Protein AF-A0A5C3P1N5-F1 (afdb_monomer)

Secondary structure (DSSP, 8-state):
-----PPP--------------------PPPPPPP-----------------------------TTHHHHHTTS-----S-------------------------------TT---PPPPPPPS---GGGEE-EEETTEEEEEE-SSTT--TTTSTTT-EEEE-TT-S-TT---BPPTTSEEEEEEEE-TTSSEEEEEEEE-GGGSSS-TT---EEEESSSSTT-EETTT-TT--EEEEEEGGGTEEEEEEESSTT-TTTS-GGGTTT-HHHHS----EETTTTEETT-

Sequence (289 aa):
MTITTTTSLAAFCVLLFSLAGLGEARRVGCNSYADSGSSLSIADAFTGSAVSGNDAPLSVDYADSRWLQQDALQWPSRISARLSADNVHAQLGTTTRGRNSLGKRASKTVPRDLDMRPTPEPTGASSTSTTVHITDEHDFALLLPNRAGELVSDAESDGAAFCTPGSSDSSCTQPFQDGFVRAARVTKADDGAWIQVTGCLDTSKSFLDPSDTGGQFDVRFPNGAQCTFGGYGASFIELVEPAANRFCMRCCSSADDQENCNSHQDRAGCQTAIPGTYSFPELGVSCED

Organism: NCBI:txid1314778

Mean predicted aligned error: 17.69 Å

Radius of gyration: 30.15 Å; Cα contacts (8 Å, |Δi|>4): 474; chains: 1; bounding box: 63×113×63 Å

Nearest PDB structures (foldseek):
  4gdn-assembly3_C  TM=5.169E-01  e=9.916E-01  Staphylococcus aureus subsp. aureus N315
  7uda-assembly1_A  TM=5.214E-01  e=1.512E+00  Caulobacter vibrioides
  1ei5-assembly1_A  TM=3.789E-01  e=3.308E+00  Brucella anthropi
  3s4x-assembly1_A  TM=4.992E-01  e=5.357E+00  Enterobacter cloacae
  1q2q-assembly1_A  TM=3.420E-01  e=4.471E+00  Enterobacter cloacae

pLDDT: mean 71.96, std 29.16, range [28.03, 98.81]

Foldseek 3Di:
DDDDDDDDDDDDDDDDDDDDDDDDDDDDDDDDDDDDDDDDDDDDDDDDDDDDDDDDDDDPDDDPPVVVPPVVPVDDDDDDDDPDDDDDDDDDDDDDDDDDDDDDDPPVPDPPPADLDFDDFFAAAADLFQEWECDFWQAIKDWAAPDQADAQANCQQPTTIEIHVPHPPPSHPHHQQPQQFVTKGWDADPVRFKIKIKGFGDCVSDSYDLCHQWWKHWNHPHHNHDYPQLDHQFIKIKIDGSVLRIIMIMTGNHGSPCVLRNPRCGPVDCCPRPPDDQDDVVSPDHSND

Solvent-accessible surface area (backbone atoms only — not comparable to full-atom values): 18294 Å² total; per-residue (Å²): 140,83,87,84,81,86,86,85,84,83,82,87,79,85,85,84,81,88,83,91,78,91,78,86,89,78,91,80,87,86,82,84,87,82,89,79,91,83,86,90,87,89,80,88,84,92,85,82,85,86,89,82,92,85,85,86,82,88,74,88,80,73,82,72,75,66,62,70,62,60,64,68,70,76,69,76,90,88,83,89,88,86,89,74,88,84,82,84,84,90,76,91,78,92,81,84,92,82,92,78,93,72,91,68,79,82,68,79,73,70,64,97,79,68,74,63,72,70,66,65,71,42,37,72,73,69,43,62,52,29,39,29,42,79,80,48,63,66,26,36,36,44,76,38,47,78,49,78,64,42,44,42,57,75,20,27,68,65,32,29,30,31,25,32,69,85,39,83,56,86,67,65,83,36,59,48,47,88,63,19,67,69,45,56,45,60,52,66,45,95,86,59,55,33,42,33,40,20,23,22,43,33,45,90,42,55,55,53,42,57,79,34,80,38,21,48,38,32,26,47,29,19,61,7,16,25,28,64,52,52,24,83,50,10,19,24,30,32,33,44,21,42,51,51,18,28,39,26,37,33,29,19,50,40,55,60,35,39,88,79,25,43,67,82,36,58,85,62,40,44,75,64,59,50,70,75,54,56,66,37,75,94,78,74,44,50,21,90,110

Structure (mmCIF, N/CA/C/O backbone):
data_AF-A0A5C3P1N5-F1
#
_entry.id   AF-A0A5C3P1N5-F1
#
loop_
_atom_site.group_PDB
_atom_site.id
_atom_site.type_symbol
_atom_site.label_atom_id
_atom_site.label_alt_id
_atom_site.label_comp_id
_atom_site.label_asym_id
_atom_site.label_entity_id
_atom_site.label_seq_id
_atom_site.pdbx_PDB_ins_code
_atom_site.Cartn_x
_atom_site.Cartn_y
_atom_site.Cartn_z
_atom_site.occupancy
_atom_site.B_iso_or_equiv
_atom_site.auth_seq_id
_atom_site.auth_comp_id
_atom_site.auth_asym_id
_atom_site.auth_atom_id
_atom_site.pdbx_PDB_model_num
ATOM 1 N N . MET A 1 1 ? -5.950 68.704 13.659 1.00 41.84 1 MET A N 1
ATOM 2 C CA . MET A 1 1 ? -4.479 68.580 13.702 1.00 41.84 1 MET A CA 1
ATOM 3 C C . MET A 1 1 ? -4.204 67.092 13.772 1.00 41.84 1 MET A C 1
ATOM 5 O O . MET A 1 1 ? -4.377 66.493 14.822 1.00 41.84 1 MET A O 1
ATOM 9 N N . THR A 1 2 ? -3.992 66.479 12.615 1.00 34.03 2 THR A N 1
ATOM 10 C CA . THR A 1 2 ? -4.052 65.025 12.435 1.00 34.03 2 THR A CA 1
ATOM 11 C C . THR A 1 2 ? -2.659 64.588 12.018 1.00 34.03 2 THR A C 1
ATOM 13 O O . THR A 1 2 ? -2.166 65.018 10.979 1.00 34.03 2 THR A O 1
ATOM 16 N N . ILE A 1 3 ? -1.994 63.835 12.890 1.00 36.66 3 ILE A N 1
ATOM 17 C CA . ILE A 1 3 ? -0.618 63.374 12.712 1.00 36.66 3 ILE A CA 1
ATOM 18 C C . ILE A 1 3 ? -0.678 62.026 11.993 1.00 36.66 3 ILE A C 1
ATOM 20 O O . ILE A 1 3 ? -1.145 61.038 12.553 1.00 36.66 3 ILE A O 1
ATOM 24 N N . THR A 1 4 ? -0.223 61.999 10.745 1.00 34.28 4 THR A N 1
ATOM 25 C CA . THR A 1 4 ? 0.091 60.785 9.986 1.00 34.28 4 THR A CA 1
ATOM 26 C C . THR A 1 4 ? 1.512 60.342 10.314 1.00 34.28 4 THR A C 1
ATOM 28 O O . THR A 1 4 ? 2.469 61.040 9.983 1.00 34.28 4 THR A O 1
ATOM 31 N N . THR A 1 5 ? 1.658 59.175 10.936 1.00 48.12 5 THR A N 1
ATOM 32 C CA . THR A 1 5 ? 2.936 58.466 11.079 1.00 48.12 5 THR A CA 1
ATOM 33 C C . THR A 1 5 ? 2.984 57.300 10.099 1.00 48.12 5 THR A C 1
ATOM 35 O O . THR A 1 5 ? 2.265 56.317 10.253 1.00 48.12 5 THR A O 1
ATOM 38 N N . THR A 1 6 ? 3.841 57.424 9.091 1.00 38.66 6 THR A N 1
ATOM 39 C CA . THR A 1 6 ? 4.294 56.353 8.198 1.00 38.66 6 THR A CA 1
ATOM 40 C C . THR A 1 6 ? 5.322 55.482 8.918 1.00 38.66 6 THR A C 1
ATOM 42 O O . THR A 1 6 ? 6.361 55.988 9.343 1.00 38.66 6 THR A O 1
ATOM 45 N N . THR A 1 7 ? 5.064 54.181 9.039 1.00 47.41 7 THR A N 1
ATOM 46 C CA . THR A 1 7 ? 6.045 53.188 9.490 1.00 47.41 7 THR A CA 1
ATOM 47 C C . THR A 1 7 ? 6.721 52.533 8.287 1.00 47.41 7 THR A C 1
ATOM 49 O O . THR A 1 7 ? 6.073 52.021 7.380 1.00 47.41 7 THR A O 1
ATOM 52 N N . SER A 1 8 ? 8.051 52.594 8.290 1.00 37.62 8 SER A N 1
ATOM 53 C CA . SER A 1 8 ? 8.958 51.972 7.329 1.00 37.62 8 SER A CA 1
ATOM 54 C C . SER A 1 8 ? 9.389 50.609 7.877 1.00 37.62 8 SER A C 1
ATOM 56 O O . SER A 1 8 ? 9.757 50.526 9.050 1.00 37.62 8 SER A O 1
ATOM 58 N N . LEU A 1 9 ? 9.356 49.552 7.064 1.00 41.59 9 LEU A N 1
ATOM 59 C CA . LEU A 1 9 ? 9.945 48.253 7.397 1.00 41.59 9 LEU A CA 1
ATOM 60 C C . LEU A 1 9 ? 10.992 47.903 6.340 1.00 41.59 9 LEU A C 1
ATOM 62 O O . LEU A 1 9 ? 10.702 47.773 5.153 1.00 41.59 9 LEU A O 1
ATOM 66 N N . ALA A 1 10 ? 12.231 47.842 6.820 1.00 40.19 10 ALA A N 1
ATOM 67 C CA . ALA A 1 10 ? 13.448 47.637 6.063 1.00 40.19 10 ALA A CA 1
ATOM 68 C C . ALA A 1 10 ? 13.599 46.175 5.617 1.00 40.19 10 ALA A C 1
ATOM 70 O O . ALA A 1 10 ? 13.390 45.248 6.398 1.00 40.19 10 ALA A O 1
ATOM 71 N N . ALA A 1 11 ? 14.024 45.990 4.368 1.00 38.62 11 ALA A N 1
ATOM 72 C CA . ALA A 1 11 ? 14.470 44.711 3.836 1.00 38.62 11 ALA A CA 1
ATOM 73 C C . ALA A 1 11 ? 15.861 44.362 4.397 1.00 38.62 11 ALA A C 1
ATOM 75 O O . ALA A 1 11 ? 16.805 45.146 4.288 1.00 38.62 11 ALA A O 1
ATOM 76 N N . PHE A 1 12 ? 15.986 43.175 4.990 1.00 36.78 12 PHE A N 1
ATOM 77 C CA . PHE A 1 12 ? 17.259 42.592 5.406 1.00 36.78 12 PHE A CA 1
ATOM 78 C C . PHE A 1 12 ? 18.016 42.076 4.170 1.00 36.78 12 PHE A C 1
ATOM 80 O O . PHE A 1 12 ? 17.680 41.030 3.622 1.00 36.78 12 PHE A O 1
ATOM 87 N N . CYS A 1 13 ? 19.055 42.796 3.742 1.00 33.22 13 CYS A N 1
ATOM 88 C CA . CYS A 1 13 ? 20.076 42.269 2.836 1.00 33.22 13 CYS A CA 1
ATOM 89 C C . CYS A 1 13 ? 21.203 41.646 3.667 1.00 33.22 13 CYS A C 1
ATOM 91 O O . CYS A 1 13 ? 21.949 42.357 4.340 1.00 33.22 13 CYS A O 1
ATOM 93 N N . VAL A 1 14 ? 21.347 40.323 3.601 1.00 42.25 14 VAL A N 1
ATOM 94 C CA . VAL A 1 14 ? 22.538 39.624 4.095 1.00 42.25 14 VAL A CA 1
ATOM 95 C C . VAL A 1 14 ? 23.637 39.754 3.039 1.00 42.25 14 VAL A C 1
ATOM 97 O O . VAL A 1 14 ? 23.502 39.265 1.921 1.00 42.25 14 VAL A O 1
ATOM 100 N N . LEU A 1 15 ? 24.723 40.436 3.402 1.00 34.25 15 LEU A N 1
ATOM 101 C CA . LEU A 1 15 ? 25.972 40.493 2.644 1.00 34.25 15 LEU A CA 1
ATOM 102 C C . LEU A 1 15 ? 26.853 39.302 3.036 1.00 34.25 15 LEU A C 1
ATOM 104 O O . LEU A 1 15 ? 27.290 39.211 4.182 1.00 34.25 15 LEU A O 1
ATOM 108 N N . LEU A 1 16 ? 27.173 38.438 2.074 1.00 38.12 16 LEU A N 1
ATOM 109 C CA . LEU A 1 16 ? 28.311 37.520 2.148 1.00 38.12 16 LEU A CA 1
ATOM 110 C C . LEU A 1 16 ? 29.286 37.876 1.024 1.00 38.12 16 LEU A C 1
ATOM 112 O O . LEU A 1 16 ? 28.918 37.883 -0.149 1.00 38.12 16 LEU A O 1
ATOM 116 N N . PHE A 1 17 ? 30.523 38.200 1.402 1.00 33.84 17 PHE A N 1
ATOM 117 C CA . PHE A 1 17 ? 31.623 38.519 0.495 1.00 33.84 17 PHE A CA 1
ATOM 118 C C . PHE A 1 17 ? 32.757 37.496 0.624 1.00 33.84 17 PHE A C 1
ATOM 120 O O . PHE A 1 17 ? 33.174 37.173 1.735 1.00 33.84 17 PHE A O 1
ATOM 127 N N . SER A 1 18 ? 33.315 37.159 -0.547 1.00 33.94 18 SER A N 1
ATOM 128 C CA . SER A 1 18 ? 34.631 36.547 -0.829 1.00 33.94 18 SER A CA 1
ATOM 129 C C . SER A 1 18 ? 34.723 35.022 -0.629 1.00 33.94 18 SER A C 1
ATOM 131 O O . SER A 1 18 ? 34.266 34.493 0.369 1.00 33.94 18 SER A O 1
ATOM 133 N N . LEU A 1 19 ? 35.291 34.226 -1.543 1.00 36.44 19 LEU A N 1
ATOM 134 C CA . LEU A 1 19 ? 36.484 34.439 -2.372 1.00 36.44 19 LEU A CA 1
ATOM 135 C C . LEU A 1 19 ? 36.334 33.873 -3.797 1.00 36.44 19 LEU A C 1
ATOM 137 O O . LEU A 1 19 ? 35.634 32.896 -4.040 1.00 36.44 19 LEU A O 1
ATOM 141 N N . ALA A 1 20 ? 37.045 34.516 -4.720 1.00 35.19 20 ALA A N 1
ATOM 142 C CA . ALA A 1 20 ? 37.075 34.259 -6.151 1.00 35.19 20 ALA A CA 1
ATOM 143 C C . ALA A 1 20 ? 37.681 32.896 -6.541 1.00 35.19 20 ALA A C 1
ATOM 145 O O . ALA A 1 20 ? 38.737 32.505 -6.050 1.00 35.19 20 ALA A O 1
ATOM 146 N N . GLY A 1 21 ? 37.052 32.252 -7.526 1.00 32.28 21 GLY A N 1
ATOM 147 C CA . GLY A 1 21 ? 37.591 31.170 -8.346 1.00 32.28 21 GLY A CA 1
ATOM 148 C C . GLY A 1 21 ? 36.892 31.211 -9.708 1.00 32.28 21 GLY A C 1
ATOM 149 O O . GLY A 1 21 ? 35.678 31.087 -9.776 1.00 32.28 21 GLY A O 1
ATOM 150 N N . LEU A 1 22 ? 37.663 31.507 -10.752 1.00 43.97 22 LEU A N 1
ATOM 151 C CA . LEU A 1 22 ? 37.273 31.824 -12.134 1.00 43.97 22 LEU A CA 1
ATOM 152 C C . LEU A 1 22 ? 36.251 30.871 -12.797 1.00 43.97 22 LEU A C 1
ATOM 154 O O . LEU A 1 22 ? 36.430 29.658 -12.750 1.00 43.97 22 LEU A O 1
ATOM 158 N N . GLY A 1 23 ? 35.290 31.437 -13.544 1.00 36.28 23 GLY A N 1
ATOM 159 C CA . GLY A 1 23 ? 34.562 30.735 -14.615 1.00 36.28 23 GLY A CA 1
ATOM 160 C C . GLY A 1 23 ? 33.196 31.342 -14.968 1.00 36.28 23 GLY A C 1
ATOM 161 O O . GLY A 1 23 ? 32.298 31.332 -14.140 1.00 36.28 23 GLY A O 1
ATOM 162 N N . GLU A 1 24 ? 33.073 31.881 -16.186 1.00 41.03 24 GLU A N 1
ATOM 163 C CA . GLU A 1 24 ? 31.884 32.351 -16.927 1.00 41.03 24 GLU A CA 1
ATOM 164 C C . GLU A 1 24 ? 30.563 32.705 -16.193 1.00 41.03 24 GLU A C 1
ATOM 166 O O . GLU A 1 24 ? 29.773 31.848 -15.804 1.00 41.03 24 GLU A O 1
ATOM 171 N N . ALA A 1 25 ? 30.207 33.996 -16.209 1.00 34.56 25 ALA A N 1
ATOM 172 C CA . ALA A 1 25 ? 28.838 34.468 -15.996 1.00 34.56 25 ALA A CA 1
ATOM 173 C C . ALA A 1 25 ? 28.113 34.664 -17.344 1.00 34.56 25 ALA A C 1
ATOM 175 O O . ALA A 1 25 ? 28.519 35.496 -18.160 1.00 34.56 25 ALA A O 1
ATOM 176 N N . ARG A 1 26 ? 26.987 33.967 -17.556 1.00 38.41 26 ARG A N 1
ATOM 177 C CA . ARG A 1 26 ? 25.959 34.343 -18.545 1.00 38.41 26 ARG A CA 1
ATOM 178 C C . ARG A 1 26 ? 24.667 34.738 -17.827 1.00 38.41 26 ARG A C 1
ATOM 180 O O . ARG A 1 26 ? 24.229 34.083 -16.891 1.00 38.41 26 ARG A O 1
ATOM 187 N N . ARG A 1 27 ? 24.113 35.865 -18.279 1.00 38.81 27 ARG A N 1
ATOM 188 C CA . ARG A 1 27 ? 22.962 36.597 -17.733 1.00 38.81 27 ARG A CA 1
ATOM 189 C C . ARG A 1 27 ? 21.667 35.780 -17.762 1.00 38.81 27 ARG A C 1
ATOM 191 O O . ARG A 1 27 ? 21.329 35.232 -18.806 1.00 38.81 27 ARG A O 1
ATOM 198 N N . VAL A 1 28 ? 20.878 35.881 -16.694 1.00 41.09 28 VAL A N 1
ATOM 199 C CA . VAL A 1 28 ? 19.415 35.744 -16.740 1.00 41.09 28 VAL A CA 1
ATOM 200 C C . VAL A 1 28 ? 18.832 37.018 -16.131 1.00 41.09 28 VAL A C 1
ATOM 202 O O . VAL A 1 28 ? 19.174 37.387 -15.010 1.00 41.09 28 VAL A O 1
ATOM 205 N N . GLY A 1 29 ? 18.045 37.749 -16.922 1.00 34.53 29 GLY A N 1
ATOM 206 C CA . GLY A 1 29 ? 17.352 38.959 -16.491 1.00 34.53 29 GLY A CA 1
ATOM 207 C C . GLY A 1 29 ? 16.028 38.614 -15.815 1.00 34.53 29 GLY A C 1
ATOM 208 O O . GLY A 1 29 ? 15.257 37.820 -16.348 1.00 34.53 29 GLY A O 1
ATOM 209 N N . CYS A 1 30 ? 15.763 39.234 -14.667 1.00 31.11 30 CYS A N 1
ATOM 210 C CA . CYS A 1 30 ? 14.441 39.267 -14.051 1.00 31.11 30 CYS A CA 1
ATOM 211 C C . CYS A 1 30 ? 13.644 40.426 -14.659 1.00 31.11 30 CYS A C 1
ATOM 213 O O . CYS A 1 30 ? 14.115 41.564 -14.655 1.00 31.11 30 CYS A O 1
ATOM 215 N N . ASN A 1 31 ? 12.454 40.131 -15.184 1.00 36.03 31 ASN A N 1
ATOM 216 C CA . ASN A 1 31 ? 11.525 41.128 -15.703 1.00 36.03 31 ASN A CA 1
ATOM 217 C C . ASN A 1 31 ? 10.572 41.567 -14.581 1.00 36.03 31 ASN A C 1
ATOM 219 O O . ASN A 1 31 ? 9.993 40.732 -13.885 1.00 36.03 31 ASN A O 1
ATOM 223 N N . SER A 1 32 ? 10.442 42.876 -14.399 1.00 32.69 32 SER A N 1
ATOM 224 C CA . SER A 1 32 ? 9.619 43.529 -13.382 1.00 32.69 32 SER A CA 1
ATOM 225 C C . SER A 1 32 ? 8.151 43.572 -13.815 1.00 32.69 32 SER A C 1
ATOM 227 O O . SER A 1 32 ? 7.850 44.029 -14.915 1.00 32.69 32 SER A O 1
ATOM 229 N N . TYR A 1 33 ? 7.234 43.170 -12.931 1.00 30.27 33 TYR A N 1
ATOM 230 C CA . TYR A 1 33 ? 5.813 43.510 -13.034 1.00 30.27 33 TYR A CA 1
ATOM 231 C C . TYR A 1 33 ? 5.584 44.873 -12.371 1.00 30.27 33 TYR A C 1
ATOM 233 O O . TYR A 1 33 ? 5.861 45.044 -11.184 1.00 30.27 33 TYR A O 1
ATOM 241 N N . ALA A 1 34 ? 5.108 45.842 -13.151 1.00 33.69 34 ALA A N 1
ATOM 242 C CA . ALA A 1 34 ? 4.581 47.109 -12.664 1.00 33.69 34 ALA A CA 1
ATOM 243 C C . ALA A 1 34 ? 3.051 47.019 -12.682 1.00 33.69 34 ALA A C 1
ATOM 245 O O . ALA A 1 34 ? 2.464 46.757 -13.730 1.00 33.69 34 ALA A O 1
ATOM 246 N N . ASP A 1 35 ? 2.435 47.221 -11.522 1.00 29.08 35 ASP A N 1
ATOM 247 C CA . ASP A 1 35 ? 0.994 47.379 -11.368 1.00 29.08 35 ASP A CA 1
ATOM 248 C C . ASP A 1 35 ? 0.684 48.881 -11.271 1.00 29.08 35 ASP A C 1
ATOM 250 O O . ASP A 1 35 ? 1.289 49.608 -10.477 1.00 29.08 35 ASP A O 1
ATOM 254 N N . SER A 1 36 ? -0.220 49.364 -12.117 1.00 35.28 36 SER A N 1
ATOM 255 C CA . SER A 1 36 ? -0.733 50.731 -12.077 1.00 35.28 36 SER A CA 1
ATOM 256 C C . SER A 1 36 ? -2.217 50.694 -12.410 1.00 35.28 36 SER A C 1
ATOM 258 O O . SER A 1 36 ? -2.606 50.584 -13.573 1.00 35.28 36 SER A O 1
ATOM 260 N N . GLY A 1 37 ? -3.041 50.779 -11.367 1.00 30.16 37 GLY A N 1
ATOM 261 C CA . GLY A 1 37 ? -4.478 50.991 -11.475 1.00 30.16 37 GLY A CA 1
ATOM 262 C C . GLY A 1 37 ? -4.835 52.452 -11.759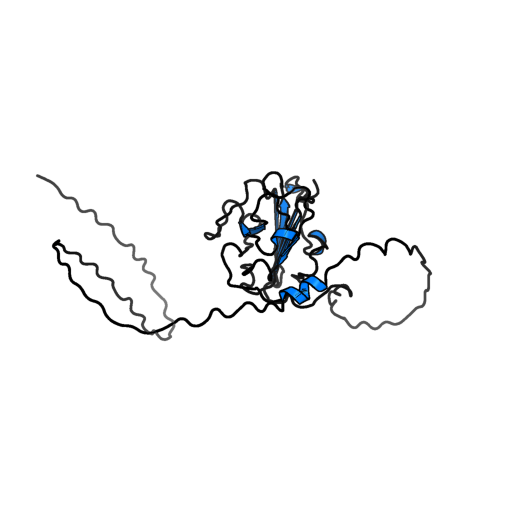 1.00 30.16 37 GLY A C 1
ATOM 263 O O . GLY A 1 37 ? -4.112 53.354 -11.342 1.00 30.16 37 GLY A O 1
ATOM 264 N N . SER A 1 38 ? -5.959 52.662 -12.456 1.00 30.19 38 SER A N 1
ATOM 265 C CA . SER A 1 38 ? -6.864 53.842 -12.474 1.00 30.19 38 SER A CA 1
ATOM 266 C C . SER A 1 38 ? -7.937 53.573 -13.551 1.00 30.19 38 SER A C 1
ATOM 268 O O . SER A 1 38 ? -7.598 53.469 -14.721 1.00 30.19 38 SER A O 1
ATOM 270 N N . SER A 1 39 ? -9.169 53.165 -13.224 1.00 33.84 39 SER A N 1
ATOM 271 C CA . SER A 1 39 ? -10.353 53.955 -12.816 1.00 33.84 39 SER A CA 1
ATOM 272 C C . SER A 1 39 ? -11.350 54.266 -13.959 1.00 33.84 39 SER A C 1
ATOM 274 O O . SER A 1 39 ? -11.015 55.001 -14.879 1.00 33.84 39 SER A O 1
ATOM 276 N N . LEU A 1 40 ? -12.599 53.805 -13.759 1.00 29.33 40 LEU A N 1
ATOM 277 C CA . LEU A 1 40 ? -13.907 54.331 -14.220 1.00 29.33 40 LEU A CA 1
ATOM 278 C C . LEU A 1 40 ? -14.306 54.259 -15.714 1.00 29.33 40 LEU A C 1
ATOM 280 O O . LEU A 1 40 ? -13.835 55.030 -16.540 1.00 29.33 40 LEU A O 1
ATOM 284 N N . SER A 1 41 ? -15.363 53.499 -16.036 1.00 28.84 41 SER A N 1
ATOM 285 C CA . SER A 1 41 ? -16.760 53.993 -16.152 1.00 28.84 41 SER A CA 1
ATOM 286 C C . SER A 1 41 ? -17.687 52.953 -16.817 1.00 28.84 41 SER A C 1
ATOM 288 O O . SER A 1 41 ? -17.244 52.111 -17.592 1.00 28.84 41 SER A O 1
ATOM 290 N N . ILE A 1 42 ? -18.973 52.992 -16.456 1.00 38.84 42 ILE A N 1
ATOM 291 C CA . ILE A 1 42 ? -20.064 52.135 -16.951 1.00 38.84 42 ILE A CA 1
ATOM 292 C C . ILE A 1 42 ? -20.860 52.925 -17.999 1.00 38.84 42 ILE A C 1
ATOM 294 O O . ILE A 1 42 ? -21.292 54.029 -17.674 1.00 38.84 42 ILE A O 1
ATOM 298 N N . ALA A 1 43 ? -21.101 52.349 -19.185 1.00 31.83 43 ALA A N 1
ATOM 299 C CA . ALA A 1 43 ? -22.349 52.475 -19.958 1.00 31.83 43 ALA A CA 1
ATOM 300 C C . ALA A 1 43 ? -22.324 51.599 -21.233 1.00 31.83 43 ALA A C 1
ATOM 302 O O . ALA A 1 43 ? -21.376 51.648 -22.009 1.00 31.83 43 ALA A O 1
ATOM 303 N N . ASP A 1 44 ? -23.393 50.811 -21.379 1.00 30.03 44 ASP A N 1
ATOM 304 C CA . ASP A 1 44 ? -24.091 50.298 -22.571 1.00 30.03 44 ASP A CA 1
ATOM 305 C C . ASP A 1 44 ? -23.437 50.345 -23.967 1.00 30.03 44 ASP A C 1
ATOM 307 O O . ASP A 1 44 ? -23.103 51.411 -24.473 1.00 30.03 44 ASP A O 1
ATOM 311 N N . ALA A 1 45 ? -23.482 49.208 -24.683 1.00 30.83 45 ALA A N 1
ATOM 312 C CA . ALA A 1 45 ? -24.209 49.102 -25.961 1.00 30.83 45 ALA A CA 1
ATOM 313 C C . ALA A 1 45 ? -24.208 47.669 -26.534 1.00 30.83 45 ALA A C 1
ATOM 315 O O . ALA A 1 45 ? -23.176 47.027 -26.710 1.00 30.83 45 ALA A O 1
ATOM 316 N N . PHE A 1 46 ? -25.415 47.217 -26.871 1.00 34.97 46 PHE A N 1
ATOM 317 C CA . PHE A 1 46 ? -25.753 46.080 -27.727 1.00 34.97 46 PHE A CA 1
ATOM 318 C C . PHE A 1 46 ? -25.250 46.251 -29.175 1.00 34.97 46 PHE A C 1
ATOM 320 O O . PHE A 1 46 ? -25.184 47.376 -29.664 1.00 34.97 46 PHE A O 1
ATOM 327 N N . THR A 1 47 ? -25.036 45.114 -29.858 1.00 32.16 47 THR A N 1
ATOM 328 C CA . THR A 1 47 ? -25.062 44.781 -31.316 1.00 32.16 47 THR A CA 1
ATOM 329 C C . THR A 1 47 ? -23.882 43.837 -31.608 1.00 32.16 47 THR A C 1
ATOM 331 O O . THR A 1 47 ? -22.776 44.092 -31.166 1.00 32.16 47 THR A O 1
ATOM 334 N N . GLY A 1 48 ? -23.979 42.683 -32.265 1.00 28.03 48 GLY A N 1
ATOM 335 C CA . GLY A 1 48 ? -24.988 42.097 -33.137 1.00 28.03 48 GLY A CA 1
ATOM 336 C C . GLY A 1 48 ? -24.267 41.500 -34.359 1.00 28.03 48 GLY A C 1
ATOM 337 O O . GLY A 1 48 ? -23.524 42.219 -35.015 1.00 28.03 48 GLY A O 1
ATOM 338 N N . SER A 1 49 ? -24.574 40.236 -34.688 1.00 30.22 49 SER A N 1
ATOM 339 C CA . SER A 1 49 ? -24.224 39.478 -35.921 1.00 30.22 49 SER A CA 1
ATOM 340 C C . SER A 1 49 ? -22.834 38.807 -35.935 1.00 30.22 49 SER A C 1
ATOM 342 O O . SER A 1 49 ? -21.834 39.487 -35.765 1.00 30.22 49 SER A O 1
ATOM 344 N N . ALA A 1 50 ? -22.657 37.478 -35.994 1.00 31.53 50 ALA A N 1
ATOM 345 C CA . ALA A 1 50 ? -23.226 36.372 -36.795 1.00 31.53 50 ALA A CA 1
ATOM 346 C C . ALA A 1 50 ? -22.460 36.073 -38.104 1.00 31.53 50 ALA A C 1
ATOM 348 O O . ALA A 1 50 ? -22.086 36.996 -38.820 1.00 31.53 50 ALA A O 1
ATOM 349 N N . VAL A 1 51 ? -22.402 34.761 -38.425 1.00 32.09 51 VAL A N 1
ATOM 350 C CA . VAL A 1 51 ? -21.992 34.085 -39.689 1.00 32.09 51 VAL A CA 1
ATOM 351 C C . VAL A 1 51 ? -20.474 33.825 -39.798 1.00 32.09 51 VAL A C 1
ATOM 353 O O . VAL A 1 51 ? -19.696 34.733 -39.557 1.00 32.09 51 VAL A O 1
ATOM 356 N N . SER A 1 52 ? -19.907 32.655 -40.132 1.00 29.94 52 SER A N 1
ATOM 357 C CA . SER A 1 52 ? -20.293 31.317 -40.646 1.00 29.94 52 SER A CA 1
ATOM 358 C C . SER A 1 52 ? -19.123 30.382 -40.255 1.00 29.94 52 SER A C 1
ATOM 360 O O . SER A 1 52 ? -17.990 30.847 -40.259 1.00 29.94 52 SER A O 1
ATOM 362 N N . GLY A 1 53 ? -19.274 29.124 -39.837 1.00 28.23 53 GLY A N 1
ATOM 363 C CA . GLY A 1 53 ? -19.684 27.989 -40.670 1.00 28.23 53 GLY A CA 1
ATOM 364 C C . GLY A 1 53 ? -18.452 27.201 -41.157 1.00 28.23 53 GLY A C 1
ATOM 365 O O . GLY A 1 53 ? -17.725 27.710 -42.005 1.00 28.23 53 GLY A O 1
ATOM 366 N N . ASN A 1 54 ? -18.199 26.017 -40.573 1.00 33.91 54 ASN A N 1
ATOM 367 C CA . ASN A 1 54 ? -17.970 24.730 -41.265 1.00 33.91 54 ASN A CA 1
ATOM 368 C C . ASN A 1 54 ? -17.423 23.637 -40.312 1.00 33.91 54 ASN A C 1
ATOM 370 O O . ASN A 1 54 ? -16.308 23.719 -39.808 1.00 33.91 54 ASN A O 1
ATOM 374 N N . ASP A 1 55 ? -18.274 22.626 -40.113 1.00 30.05 55 ASP A N 1
ATOM 375 C CA . ASP A 1 55 ? -18.021 21.187 -40.277 1.00 30.05 55 ASP A CA 1
ATOM 376 C C . ASP A 1 55 ? -17.049 20.406 -39.367 1.00 30.05 55 ASP A C 1
ATOM 378 O O . ASP A 1 55 ? -15.871 20.225 -39.648 1.00 30.05 55 ASP A O 1
ATOM 382 N N . ALA A 1 56 ? -17.702 19.774 -38.384 1.00 33.16 56 ALA A N 1
ATOM 383 C CA . ALA A 1 56 ? -17.723 18.334 -38.089 1.00 33.16 56 ALA A CA 1
ATOM 384 C C . ALA A 1 56 ? -16.564 17.657 -37.311 1.00 33.16 56 ALA A C 1
ATOM 386 O O . ALA A 1 56 ? -15.388 17.949 -37.517 1.00 33.16 56 ALA A O 1
ATOM 387 N N . PRO A 1 57 ? -16.911 16.712 -36.403 1.00 31.89 57 PRO A N 1
ATOM 388 C CA . PRO A 1 57 ? -16.012 16.169 -35.391 1.00 31.89 57 PRO A CA 1
ATOM 389 C C . PRO A 1 57 ? -15.319 14.884 -35.864 1.00 31.89 57 PRO A C 1
ATOM 391 O O . PRO A 1 57 ? -15.953 13.990 -36.427 1.00 31.89 57 PRO A O 1
ATOM 394 N N . LEU A 1 58 ? -14.025 14.750 -35.572 1.00 34.12 58 LEU A N 1
ATOM 395 C CA . LEU A 1 58 ? -13.309 13.489 -35.752 1.00 34.12 58 LEU A CA 1
ATOM 396 C C . LEU A 1 58 ? -13.575 12.558 -34.562 1.00 34.12 58 LEU A C 1
ATOM 398 O O . LEU A 1 58 ? -13.030 12.724 -33.476 1.00 34.12 58 LEU A O 1
ATOM 402 N N . SER A 1 59 ? -14.505 11.636 -34.820 1.00 31.62 59 SER A N 1
ATOM 403 C CA . SER A 1 59 ? -14.473 10.204 -34.490 1.00 31.62 59 SER A CA 1
ATOM 404 C C . SER A 1 59 ? -13.867 9.783 -33.148 1.00 31.62 59 SER A C 1
ATOM 406 O O . SER A 1 59 ? -12.660 9.611 -32.988 1.00 31.62 59 SER A O 1
ATOM 408 N N . VAL A 1 60 ? -14.783 9.480 -32.230 1.00 35.91 60 VAL A N 1
ATOM 409 C CA . VAL A 1 60 ? -14.621 8.506 -31.150 1.00 35.91 60 VAL A CA 1
ATOM 410 C C . VAL A 1 60 ? -14.560 7.115 -31.790 1.00 35.91 60 VAL A C 1
ATOM 412 O O . VAL A 1 60 ? -15.602 6.556 -32.129 1.00 35.91 60 VAL A O 1
ATOM 415 N N . ASP A 1 61 ? -13.363 6.558 -31.973 1.00 28.91 61 ASP A N 1
ATOM 416 C CA . ASP A 1 61 ? -13.205 5.170 -32.417 1.00 28.91 61 ASP A CA 1
ATOM 417 C C . ASP A 1 61 ? -13.057 4.233 -31.213 1.00 28.91 61 ASP A C 1
ATOM 419 O O . ASP A 1 61 ? -11.990 4.028 -30.644 1.00 28.91 61 ASP A O 1
ATOM 423 N N . TYR A 1 62 ? -14.226 3.732 -30.816 1.00 31.97 62 TYR A N 1
ATOM 424 C CA . TYR A 1 62 ? -14.535 2.320 -30.608 1.00 31.97 62 TYR A CA 1
ATOM 425 C C . TYR A 1 62 ? -13.483 1.468 -29.875 1.00 31.97 62 TYR A C 1
ATOM 427 O O . TYR A 1 62 ? -12.553 0.918 -30.464 1.00 31.97 62 TYR A O 1
ATOM 435 N N . ALA A 1 63 ? -13.745 1.270 -28.581 1.00 33.62 63 ALA A N 1
ATOM 436 C CA . ALA A 1 63 ? -13.198 0.191 -27.773 1.00 33.62 63 ALA A CA 1
ATOM 437 C C . ALA A 1 63 ? -13.260 -1.151 -28.529 1.00 33.62 63 ALA A C 1
ATOM 439 O O . ALA A 1 63 ? -14.337 -1.648 -28.877 1.00 33.62 63 ALA A O 1
ATOM 440 N N . ASP A 1 64 ? -12.085 -1.728 -28.784 1.00 33.97 64 ASP A N 1
ATOM 441 C CA . ASP A 1 64 ? -11.922 -3.033 -29.415 1.00 33.97 64 ASP A CA 1
ATOM 442 C C . ASP A 1 64 ? -12.528 -4.108 -28.504 1.00 33.97 64 ASP A C 1
ATOM 444 O O . ASP A 1 64 ? -11.955 -4.548 -27.507 1.00 33.97 64 ASP A O 1
ATOM 448 N N . SER A 1 65 ? -13.734 -4.529 -28.870 1.00 32.59 65 SER A N 1
ATOM 449 C CA . SER A 1 65 ? -14.572 -5.513 -28.181 1.00 32.59 65 SER A CA 1
ATOM 450 C C . SER A 1 65 ? -13.995 -6.939 -28.246 1.00 32.59 65 SER A C 1
ATOM 452 O O . SER A 1 65 ? -14.662 -7.894 -27.857 1.00 32.59 65 SER A O 1
ATOM 454 N N . ARG A 1 66 ? -12.760 -7.108 -28.742 1.00 30.23 66 ARG A N 1
ATOM 455 C CA . ARG A 1 66 ? -12.046 -8.391 -28.804 1.00 30.23 66 ARG A CA 1
ATOM 456 C C . ARG A 1 66 ? -11.262 -8.743 -27.545 1.00 30.23 66 ARG A C 1
ATOM 458 O O . ARG A 1 66 ? -11.042 -9.930 -27.324 1.00 30.23 66 ARG A O 1
ATOM 465 N N . TRP A 1 67 ? -10.915 -7.771 -26.702 1.00 37.62 67 TRP A N 1
ATOM 466 C CA . TRP A 1 67 ? -10.168 -8.039 -25.465 1.00 37.62 67 TRP A CA 1
ATOM 467 C C . TRP A 1 67 ? -11.065 -8.502 -24.310 1.00 37.62 67 TRP A C 1
ATOM 469 O O . TRP A 1 67 ? -10.654 -9.335 -23.511 1.00 37.62 67 TRP A O 1
ATOM 479 N N . LEU A 1 68 ? -12.337 -8.085 -24.294 1.00 36.78 68 LEU A N 1
ATOM 480 C CA . LEU A 1 68 ? -13.328 -8.556 -23.313 1.00 36.78 68 LEU A CA 1
ATOM 481 C C . LEU A 1 68 ? -13.697 -10.043 -23.486 1.00 36.78 68 LEU A C 1
ATOM 483 O O . LEU A 1 68 ? -14.134 -10.685 -22.536 1.00 36.78 68 LEU A O 1
ATOM 487 N N . GLN A 1 69 ? -13.512 -10.614 -24.682 1.00 30.92 69 GLN A N 1
ATOM 488 C CA . GLN A 1 69 ? -13.905 -11.998 -24.965 1.00 30.92 69 GLN A CA 1
ATOM 489 C C . GLN A 1 69 ? -12.794 -13.021 -24.665 1.00 30.92 69 GLN A C 1
ATOM 491 O O . GLN A 1 69 ? -13.095 -14.202 -24.501 1.00 30.92 69 GLN A O 1
ATOM 496 N N . GLN A 1 70 ? -11.521 -12.608 -24.622 1.00 32.78 70 GLN A N 1
ATOM 497 C CA . GLN A 1 70 ? -10.392 -13.534 -24.439 1.00 32.78 70 GLN A CA 1
ATOM 498 C C . GLN A 1 70 ? -10.068 -13.812 -22.965 1.00 32.78 70 GLN A C 1
ATOM 500 O O . GLN A 1 70 ? -9.740 -14.955 -22.644 1.00 32.78 70 GLN A O 1
ATOM 505 N N . ASP A 1 71 ? -10.295 -12.853 -22.065 1.00 41.69 71 ASP A N 1
ATOM 506 C CA . ASP A 1 71 ? -9.974 -13.026 -20.639 1.00 41.69 71 ASP A CA 1
ATOM 507 C C . ASP A 1 71 ? -11.135 -13.631 -19.823 1.00 41.69 71 ASP A C 1
ATOM 509 O O . ASP A 1 71 ? -10.901 -14.336 -18.842 1.00 41.69 71 ASP A O 1
ATOM 513 N N . ALA A 1 72 ? -12.385 -13.512 -20.291 1.00 36.91 72 ALA A N 1
ATOM 514 C CA . ALA A 1 72 ? -13.539 -14.196 -19.689 1.00 36.91 72 ALA A CA 1
ATOM 515 C C . ALA A 1 72 ? -13.550 -15.726 -19.927 1.00 36.91 72 ALA A C 1
ATOM 517 O O . ALA A 1 72 ? -14.313 -16.452 -19.292 1.00 36.91 72 ALA A O 1
ATOM 518 N N . LEU A 1 73 ? -12.719 -16.236 -20.847 1.00 31.72 73 LEU A N 1
ATOM 519 C CA . LEU A 1 73 ? -12.699 -17.651 -21.245 1.00 31.72 73 LEU A CA 1
ATOM 520 C C . LEU A 1 73 ? -11.547 -18.469 -20.633 1.00 31.72 73 LEU A C 1
ATOM 522 O O . LEU A 1 73 ? -11.521 -19.687 -20.821 1.00 31.72 73 LEU A O 1
ATOM 526 N N . GLN A 1 74 ? -10.623 -17.854 -19.883 1.00 34.62 74 GLN A N 1
ATOM 527 C CA . GLN A 1 74 ? -9.564 -18.580 -19.157 1.00 34.62 74 GLN A CA 1
ATOM 528 C C . GLN A 1 74 ? -9.838 -18.792 -17.667 1.00 34.62 74 GLN A C 1
ATOM 530 O O . GLN A 1 74 ? -9.069 -19.489 -17.007 1.00 34.62 74 GLN A O 1
ATOM 535 N N . TRP A 1 75 ? -10.960 -18.293 -17.153 1.00 43.75 75 TRP A N 1
ATOM 536 C CA . TRP A 1 75 ? -11.349 -18.502 -15.763 1.00 43.75 75 TRP A CA 1
ATOM 537 C C . TRP A 1 75 ? -12.636 -19.323 -15.649 1.00 43.75 75 TRP A C 1
ATOM 539 O O . TRP A 1 75 ? -13.740 -18.787 -15.595 1.00 43.75 75 TRP A O 1
ATOM 549 N N . PRO A 1 76 ? -12.490 -20.659 -15.575 1.00 34.78 76 PRO A N 1
ATOM 550 C CA . PRO A 1 76 ? -13.299 -21.405 -14.623 1.00 34.78 76 PRO A CA 1
ATOM 551 C C . PRO A 1 76 ? -12.476 -22.408 -13.793 1.00 34.78 76 PRO A C 1
ATOM 553 O O . PRO A 1 76 ? -11.735 -23.245 -14.307 1.00 34.78 76 PRO A O 1
ATOM 556 N N . SER A 1 77 ? -12.698 -22.346 -12.479 1.00 40.44 77 SER A N 1
ATOM 557 C CA . SER A 1 77 ? -12.896 -23.502 -11.592 1.00 40.44 77 SER A CA 1
ATOM 558 C C . SER A 1 77 ? -11.931 -24.693 -11.746 1.00 40.44 77 SER A C 1
ATOM 560 O O . SER A 1 77 ? -12.239 -25.683 -12.408 1.00 40.44 77 SER A O 1
ATOM 562 N N . ARG A 1 78 ? -10.823 -24.693 -10.995 1.00 34.16 78 ARG A N 1
ATOM 563 C CA . ARG A 1 78 ? -10.147 -25.940 -10.585 1.00 34.16 78 ARG A CA 1
ATOM 564 C C . ARG A 1 78 ? -9.948 -25.987 -9.074 1.00 34.16 78 ARG A C 1
ATOM 566 O O . ARG A 1 78 ? -8.836 -25.909 -8.570 1.00 34.16 78 ARG A O 1
ATOM 573 N N . ILE A 1 79 ? -11.060 -26.153 -8.362 1.00 34.56 79 ILE A N 1
ATOM 574 C CA . ILE A 1 79 ? -11.071 -26.780 -7.038 1.00 34.56 79 ILE A CA 1
ATOM 575 C C . ILE A 1 79 ? -11.298 -28.283 -7.246 1.00 34.56 79 ILE A C 1
ATOM 577 O O . ILE A 1 79 ? -12.116 -28.679 -8.075 1.00 34.56 79 ILE A O 1
ATOM 581 N N . SER A 1 80 ? -10.589 -29.083 -6.445 1.00 34.47 80 SER A N 1
ATOM 582 C CA . SER A 1 80 ? -10.623 -30.551 -6.330 1.00 34.47 80 SER A CA 1
ATOM 583 C C . SER A 1 80 ? -9.637 -31.319 -7.212 1.00 34.47 80 SER A C 1
ATOM 585 O O . SER A 1 80 ? -10.009 -31.899 -8.226 1.00 34.47 80 SER A O 1
ATOM 587 N N . ALA A 1 81 ? -8.376 -31.378 -6.772 1.00 32.16 81 ALA A N 1
ATOM 588 C CA . ALA A 1 81 ? -7.648 -32.635 -6.535 1.00 32.16 81 ALA A CA 1
ATOM 589 C C . ALA A 1 81 ? -6.156 -32.340 -6.330 1.00 32.16 81 ALA A C 1
ATOM 591 O O . ALA A 1 81 ? -5.434 -32.165 -7.308 1.00 32.16 81 ALA A O 1
ATOM 592 N N . ARG A 1 82 ? -5.711 -32.304 -5.068 1.00 33.28 82 ARG A N 1
ATOM 593 C CA . ARG A 1 82 ? -4.369 -32.717 -4.588 1.00 33.28 82 ARG A CA 1
ATOM 594 C C . ARG A 1 82 ? -4.263 -32.485 -3.075 1.00 33.28 82 ARG A C 1
ATOM 596 O O . ARG A 1 82 ? -3.363 -31.833 -2.570 1.00 33.28 82 ARG A O 1
ATOM 603 N N . LEU A 1 83 ? -5.218 -33.053 -2.346 1.00 33.00 83 LEU A N 1
ATOM 604 C CA . LEU A 1 83 ? -5.022 -33.444 -0.954 1.00 33.00 83 LEU A CA 1
ATOM 605 C C . LEU A 1 83 ? -5.183 -34.958 -0.918 1.00 33.00 83 LEU A C 1
ATOM 607 O O . LEU A 1 83 ? -6.291 -35.447 -0.744 1.00 33.00 83 LEU A O 1
ATOM 611 N N . SER A 1 84 ? -4.105 -35.678 -1.220 1.00 34.16 84 SER A N 1
ATOM 612 C CA . SER A 1 84 ? -3.799 -37.030 -0.732 1.00 34.16 84 SER A CA 1
ATOM 613 C C . SER A 1 84 ? -2.559 -37.543 -1.470 1.00 34.16 84 SER A C 1
ATOM 615 O O . SER A 1 84 ? -2.481 -37.356 -2.683 1.00 34.16 84 SER A O 1
ATOM 617 N N . ALA A 1 85 ? -1.673 -38.229 -0.740 1.00 31.70 85 ALA A N 1
ATOM 618 C CA . ALA A 1 85 ? -0.434 -38.889 -1.183 1.00 31.70 85 ALA A CA 1
ATOM 619 C C . ALA A 1 85 ? 0.743 -37.912 -1.463 1.00 31.70 85 ALA A C 1
ATOM 621 O O . ALA A 1 85 ? 0.619 -37.007 -2.274 1.00 31.70 85 ALA A O 1
ATOM 622 N N . ASP A 1 86 ? 1.906 -37.959 -0.805 1.00 32.28 86 ASP A N 1
ATOM 623 C CA . ASP A 1 86 ? 2.583 -39.106 -0.203 1.00 32.28 86 ASP A CA 1
ATOM 624 C C . ASP A 1 86 ? 3.411 -38.754 1.040 1.00 32.28 86 ASP A C 1
ATOM 626 O O . ASP A 1 86 ? 4.186 -37.798 1.087 1.00 32.28 86 ASP A O 1
ATOM 630 N N . ASN A 1 87 ? 3.253 -39.624 2.034 1.00 31.03 87 ASN A N 1
ATOM 631 C CA . ASN A 1 87 ? 4.120 -39.795 3.184 1.00 31.03 87 ASN A CA 1
ATOM 632 C C . ASN A 1 87 ? 5.374 -40.586 2.772 1.00 31.03 87 ASN A C 1
ATOM 634 O O . ASN A 1 87 ? 5.273 -41.613 2.112 1.00 31.03 87 ASN A O 1
ATOM 638 N N . VAL A 1 88 ? 6.519 -40.154 3.303 1.00 32.50 88 VAL A N 1
ATOM 639 C CA . VAL A 1 88 ? 7.628 -40.990 3.799 1.00 32.50 88 VAL A CA 1
ATOM 640 C C . VAL A 1 88 ? 8.183 -42.060 2.848 1.00 32.50 88 VAL A C 1
ATOM 642 O O . VAL A 1 88 ? 7.683 -43.178 2.805 1.00 32.50 88 VAL A O 1
ATOM 645 N N . HIS A 1 89 ? 9.384 -41.813 2.314 1.00 31.38 89 HIS A N 1
ATOM 646 C CA . HIS A 1 89 ? 10.472 -42.797 2.400 1.00 31.38 89 HIS A CA 1
ATOM 647 C C . HIS A 1 89 ? 11.838 -42.104 2.461 1.00 31.38 89 HIS A C 1
ATOM 649 O O . HIS A 1 89 ? 12.384 -41.627 1.470 1.00 31.38 89 HIS A O 1
ATOM 655 N N . ALA A 1 90 ? 12.390 -42.064 3.674 1.00 31.53 90 ALA A N 1
ATOM 656 C CA . ALA A 1 90 ? 13.807 -41.863 3.903 1.00 31.53 90 ALA A CA 1
ATOM 657 C C . ALA A 1 90 ? 14.531 -43.183 3.604 1.00 31.53 90 ALA A C 1
ATOM 659 O O . ALA A 1 90 ? 14.252 -44.195 4.245 1.00 31.53 90 ALA A O 1
ATOM 660 N N . GLN A 1 91 ? 15.489 -43.172 2.678 1.00 32.28 91 GLN A N 1
ATOM 661 C CA . GLN A 1 91 ? 16.517 -44.206 2.617 1.00 32.28 91 GLN A CA 1
ATOM 662 C C . GLN A 1 91 ? 17.903 -43.578 2.512 1.00 32.28 91 GLN A C 1
ATOM 664 O O . GLN A 1 91 ? 18.208 -42.790 1.618 1.00 32.28 91 GLN A O 1
ATOM 669 N N . LEU A 1 92 ? 18.719 -43.957 3.496 1.00 33.31 92 LEU A N 1
ATOM 670 C CA . LEU A 1 92 ? 20.156 -43.766 3.577 1.00 33.31 92 LEU A CA 1
ATOM 671 C C . LEU A 1 92 ? 20.851 -44.267 2.305 1.00 33.31 92 LEU A C 1
ATOM 673 O O . LEU A 1 92 ? 20.614 -45.385 1.856 1.00 33.31 92 LEU A O 1
ATOM 677 N N . GLY A 1 93 ? 21.812 -43.482 1.825 1.00 31.27 93 GLY A N 1
ATOM 678 C CA . GLY A 1 93 ? 22.774 -43.895 0.810 1.00 31.27 93 GLY A CA 1
ATOM 679 C C . GLY A 1 93 ? 24.043 -43.058 0.905 1.00 31.27 93 GLY A C 1
ATOM 680 O O . GLY A 1 93 ? 24.190 -42.049 0.226 1.00 31.27 93 GLY A O 1
ATOM 681 N N . THR A 1 94 ? 24.958 -43.456 1.785 1.00 30.91 94 THR A N 1
ATOM 682 C CA . THR A 1 94 ? 26.317 -42.912 1.882 1.00 30.91 94 THR A CA 1
ATOM 683 C C . THR A 1 94 ? 27.164 -43.377 0.699 1.00 30.91 94 THR A C 1
ATOM 685 O O . THR A 1 94 ? 27.394 -44.577 0.560 1.00 30.91 94 THR A O 1
ATOM 688 N N . THR A 1 95 ? 27.732 -42.465 -0.095 1.00 33.28 95 THR A N 1
ATOM 689 C CA . THR A 1 95 ? 29.015 -42.711 -0.780 1.00 33.28 95 THR A CA 1
ATOM 690 C C . THR A 1 95 ? 29.776 -41.403 -1.001 1.00 33.28 95 THR A C 1
ATOM 692 O O . THR A 1 95 ? 29.218 -40.339 -1.249 1.00 33.28 95 THR A O 1
ATOM 695 N N . THR A 1 96 ? 31.080 -41.511 -0.817 1.00 34.81 96 THR A N 1
ATOM 696 C CA . THR A 1 96 ? 32.075 -40.476 -0.575 1.00 34.81 96 THR A CA 1
ATOM 697 C C . THR A 1 96 ? 32.660 -39.880 -1.863 1.00 34.81 96 THR A C 1
ATOM 699 O O . THR A 1 96 ? 32.897 -40.599 -2.827 1.00 34.81 96 THR A O 1
ATOM 702 N N . ARG A 1 97 ? 33.116 -38.620 -1.739 1.00 34.91 97 ARG A N 1
ATOM 703 C CA . ARG A 1 97 ? 34.329 -38.018 -2.350 1.00 34.91 97 ARG A CA 1
ATOM 704 C C . ARG A 1 97 ? 34.189 -37.274 -3.693 1.00 34.91 97 ARG A C 1
ATOM 706 O O . ARG A 1 97 ? 34.051 -37.864 -4.753 1.00 34.91 97 ARG A O 1
ATOM 713 N N . GLY A 1 98 ? 34.432 -35.960 -3.626 1.00 30.61 98 GLY A N 1
ATOM 714 C CA . GLY A 1 98 ? 34.763 -35.111 -4.775 1.00 30.61 98 GLY A CA 1
ATOM 715 C C . GLY A 1 98 ? 34.726 -33.618 -4.442 1.00 30.61 98 GLY A C 1
ATOM 716 O O . GLY A 1 98 ? 33.736 -32.952 -4.716 1.00 30.61 98 GLY A O 1
ATOM 717 N N . ARG A 1 99 ? 35.794 -33.082 -3.831 1.00 39.94 99 ARG A N 1
ATOM 718 C CA . ARG A 1 99 ? 36.017 -31.628 -3.729 1.00 39.94 99 ARG A CA 1
ATOM 719 C C . ARG A 1 99 ? 36.206 -31.062 -5.135 1.00 39.94 99 ARG A C 1
ATOM 721 O O . ARG A 1 99 ? 37.109 -31.513 -5.824 1.00 39.94 99 ARG A O 1
ATOM 728 N N . ASN A 1 100 ? 35.440 -30.032 -5.478 1.00 34.69 100 ASN A N 1
ATOM 729 C CA . ASN A 1 100 ? 35.920 -28.889 -6.250 1.00 34.69 100 ASN A CA 1
ATOM 730 C C . ASN A 1 100 ? 35.089 -27.663 -5.858 1.00 34.69 100 ASN A C 1
ATOM 732 O O . ASN A 1 100 ? 33.922 -27.525 -6.211 1.00 34.69 100 ASN A O 1
ATOM 736 N N . SER A 1 101 ? 35.712 -26.805 -5.056 1.00 44.41 101 SER A N 1
ATOM 737 C CA . SER A 1 101 ? 35.224 -25.494 -4.655 1.00 44.41 101 SER A CA 1
ATOM 738 C C . SER A 1 101 ? 35.432 -24.503 -5.798 1.00 44.41 101 SER A C 1
ATOM 740 O O . SER A 1 101 ? 36.558 -24.077 -6.048 1.00 44.41 101 SER A O 1
ATOM 742 N N . LEU A 1 102 ? 34.347 -24.112 -6.457 1.00 42.88 102 LEU A N 1
ATOM 743 C CA . LEU A 1 102 ? 34.272 -22.890 -7.251 1.00 42.88 102 LEU A CA 1
ATOM 744 C C . LEU A 1 102 ? 33.010 -22.158 -6.803 1.00 42.88 102 LEU A C 1
ATOM 746 O O . LEU A 1 102 ? 31.901 -22.675 -6.939 1.00 42.88 102 LEU A O 1
ATOM 750 N N . GLY A 1 103 ? 33.210 -20.992 -6.187 1.00 46.50 103 GLY A N 1
ATOM 751 C CA . GLY A 1 103 ? 32.150 -20.153 -5.651 1.00 46.50 103 GLY A CA 1
ATOM 752 C C . GLY A 1 103 ? 31.152 -19.776 -6.738 1.00 46.50 103 GLY A C 1
ATOM 753 O O . GLY A 1 103 ? 31.455 -18.984 -7.626 1.00 46.50 103 GLY A O 1
ATOM 754 N N . LYS A 1 104 ? 29.946 -20.333 -6.647 1.00 36.59 104 LYS A N 1
ATOM 755 C CA . LYS A 1 104 ? 28.768 -19.776 -7.297 1.00 36.59 104 LYS A CA 1
ATOM 756 C C . LYS A 1 104 ? 28.099 -18.870 -6.277 1.00 36.59 104 LYS A C 1
ATOM 758 O O . LYS A 1 104 ? 27.655 -19.342 -5.233 1.00 36.59 104 LYS A O 1
ATOM 763 N N . ARG A 1 105 ? 28.062 -17.570 -6.588 1.00 42.25 105 ARG A N 1
ATOM 764 C CA . ARG A 1 105 ? 27.088 -16.621 -6.035 1.00 42.25 105 ARG A CA 1
ATOM 765 C C . ARG A 1 105 ? 25.751 -17.354 -5.920 1.00 42.25 105 ARG A C 1
ATOM 767 O O . ARG A 1 105 ? 25.294 -17.923 -6.912 1.00 42.25 105 ARG A O 1
ATOM 774 N N . ALA A 1 106 ? 25.176 -17.375 -4.724 1.00 37.66 106 ALA A N 1
ATOM 775 C CA . ALA A 1 106 ? 23.830 -17.873 -4.511 1.00 37.66 106 ALA A CA 1
ATOM 776 C C . ALA A 1 106 ? 22.875 -16.965 -5.297 1.00 37.66 106 ALA A C 1
ATOM 778 O O . ALA A 1 106 ? 22.464 -15.914 -4.821 1.00 37.66 106 ALA A O 1
ATOM 779 N N . SER A 1 107 ? 22.593 -17.337 -6.545 1.00 47.41 107 SER A N 1
ATOM 780 C CA . SER A 1 107 ? 21.400 -16.876 -7.236 1.00 47.41 107 SER A CA 1
ATOM 781 C C . SER A 1 107 ? 20.239 -17.368 -6.383 1.00 47.41 107 SER A C 1
ATOM 783 O O . SER A 1 107 ? 20.085 -18.579 -6.185 1.00 47.41 107 SER A O 1
ATOM 785 N N . LYS A 1 108 ? 19.519 -16.418 -5.781 1.00 50.25 108 LYS A N 1
ATOM 786 C CA . LYS A 1 108 ? 18.279 -16.649 -5.044 1.00 50.25 108 LYS A CA 1
ATOM 787 C C . LYS A 1 108 ? 17.409 -17.469 -5.990 1.00 50.25 108 LYS A C 1
ATOM 789 O O . LYS A 1 108 ? 17.009 -16.985 -7.041 1.00 50.25 108 LYS A O 1
ATOM 794 N N . THR A 1 109 ? 17.290 -18.766 -5.723 1.00 47.44 109 THR A N 1
ATOM 795 C CA . THR A 1 109 ? 16.612 -19.671 -6.645 1.00 47.44 109 THR A CA 1
ATOM 796 C C . THR A 1 109 ? 15.139 -19.355 -6.489 1.00 47.44 109 THR A C 1
ATOM 798 O O . THR A 1 109 ? 14.536 -19.774 -5.503 1.00 47.44 109 THR A O 1
ATOM 801 N N . VAL A 1 110 ? 14.595 -18.548 -7.403 1.00 57.09 110 VAL A N 1
ATOM 802 C CA . VAL A 1 110 ? 13.149 -18.356 -7.528 1.00 57.09 110 VAL A CA 1
ATOM 803 C C . VAL A 1 110 ? 12.538 -19.761 -7.553 1.00 57.09 110 VAL A C 1
ATOM 805 O O . VAL A 1 110 ? 13.046 -20.614 -8.298 1.00 57.09 110 VAL A O 1
ATOM 808 N N . PRO A 1 111 ? 11.545 -20.069 -6.696 1.00 57.53 111 PRO A N 1
ATOM 809 C CA . PRO A 1 111 ? 10.878 -21.360 -6.737 1.00 57.53 111 PRO A CA 1
ATOM 810 C C . PRO A 1 111 ? 10.475 -21.652 -8.182 1.00 57.53 111 PRO A C 1
ATOM 812 O O . PRO A 1 111 ? 9.930 -20.787 -8.859 1.00 57.53 111 PRO A O 1
ATOM 815 N N . ARG A 1 112 ? 10.788 -22.855 -8.672 1.00 57.66 112 ARG A N 1
ATOM 816 C CA . ARG A 1 112 ? 10.653 -23.259 -10.087 1.00 57.66 112 ARG A CA 1
ATOM 817 C C . ARG A 1 112 ? 9.215 -23.221 -10.650 1.00 57.66 112 ARG A C 1
ATOM 819 O O . ARG A 1 112 ? 9.020 -23.693 -11.763 1.00 57.66 112 ARG A O 1
ATOM 826 N N . ASP A 1 113 ? 8.255 -22.691 -9.899 1.00 77.69 113 ASP A N 1
ATOM 827 C CA . ASP A 1 113 ? 6.820 -22.697 -10.191 1.00 77.69 113 ASP A CA 1
ATOM 828 C C . ASP A 1 113 ? 6.146 -21.320 -10.011 1.00 77.69 113 ASP A C 1
ATOM 830 O O . ASP A 1 113 ? 4.925 -21.232 -10.045 1.00 77.69 113 ASP A O 1
ATOM 834 N N . LEU A 1 114 ? 6.905 -20.234 -9.788 1.00 84.06 114 LEU A N 1
ATOM 835 C CA . LEU A 1 114 ? 6.311 -18.890 -9.789 1.00 84.06 114 LEU A CA 1
ATOM 836 C C . LEU A 1 114 ? 6.143 -18.394 -11.228 1.00 84.06 114 LEU A C 1
ATOM 838 O O . LEU A 1 114 ? 7.068 -18.504 -12.037 1.00 84.06 114 LEU A O 1
ATOM 842 N N . ASP A 1 115 ? 4.973 -17.837 -11.537 1.00 91.62 115 ASP A N 1
ATOM 843 C CA . ASP A 1 115 ? 4.759 -17.121 -12.790 1.00 91.62 115 ASP A CA 1
ATOM 844 C C . ASP A 1 115 ? 5.526 -15.795 -12.749 1.00 91.62 115 ASP A C 1
ATOM 846 O O . ASP A 1 115 ? 5.325 -14.973 -11.859 1.00 91.62 115 ASP A O 1
ATOM 850 N N . MET A 1 116 ? 6.448 -15.625 -13.693 1.00 93.69 116 MET A N 1
ATOM 851 C CA . MET A 1 116 ? 7.330 -14.459 -13.806 1.00 93.69 116 MET A CA 1
ATOM 852 C C . MET A 1 116 ? 7.059 -13.682 -15.097 1.00 93.69 116 MET A C 1
ATOM 854 O O . MET A 1 116 ? 7.920 -12.939 -15.570 1.00 93.69 116 MET A O 1
ATOM 858 N N . ARG A 1 117 ? 5.908 -13.915 -15.743 1.00 94.31 117 ARG A N 1
ATOM 859 C CA . ARG A 1 117 ? 5.523 -13.152 -16.931 1.00 94.31 117 ARG A CA 1
ATOM 860 C C . ARG A 1 117 ? 5.375 -11.669 -16.558 1.00 94.31 117 ARG A C 1
ATOM 862 O O . ARG A 1 117 ? 4.840 -11.384 -15.491 1.00 94.31 117 ARG A O 1
ATOM 869 N N . PRO A 1 118 ? 5.807 -10.732 -17.418 1.00 90.81 118 PRO A N 1
ATOM 870 C CA . PRO A 1 118 ? 5.612 -9.304 -17.179 1.00 90.81 118 PRO A CA 1
ATOM 871 C C . PRO A 1 118 ? 4.148 -8.960 -16.888 1.00 90.81 118 PRO A C 1
ATOM 873 O O . PRO A 1 118 ? 3.243 -9.527 -17.514 1.00 90.81 118 PRO A O 1
ATOM 876 N N . THR A 1 119 ? 3.923 -8.034 -15.960 1.00 88.56 119 THR A N 1
ATOM 877 C CA . THR A 1 119 ? 2.598 -7.446 -15.745 1.00 88.56 119 THR A CA 1
ATOM 878 C C . THR A 1 119 ? 2.355 -6.427 -16.859 1.00 88.56 119 THR A C 1
ATOM 880 O O . THR A 1 119 ? 3.251 -5.642 -17.151 1.00 88.56 119 THR A O 1
ATOM 883 N N . PRO A 1 120 ? 1.184 -6.417 -17.516 1.00 89.00 120 PRO A N 1
ATOM 884 C CA . PRO A 1 120 ? 0.877 -5.395 -18.510 1.00 89.00 120 PRO A CA 1
ATOM 885 C C . PRO A 1 120 ? 1.066 -3.970 -17.972 1.00 89.00 120 PRO A C 1
ATOM 887 O O . PRO A 1 120 ? 0.831 -3.712 -16.793 1.00 89.00 120 PRO A O 1
ATOM 890 N N . GLU A 1 121 ? 1.440 -3.048 -18.863 1.00 88.31 121 GLU A N 1
ATOM 891 C CA . GLU A 1 121 ? 1.534 -1.619 -18.552 1.00 88.31 121 GLU A CA 1
ATOM 892 C C . GLU A 1 121 ? 0.212 -1.067 -17.974 1.00 88.31 121 GLU A C 1
ATOM 894 O O . GLU A 1 121 ? -0.870 -1.573 -18.310 1.00 88.31 121 GLU A O 1
ATOM 899 N N . PRO A 1 122 ? 0.278 -0.012 -17.137 1.00 88.75 122 PRO A N 1
ATOM 900 C CA . PRO A 1 122 ? -0.908 0.630 -16.583 1.00 88.75 122 PRO A CA 1
ATOM 901 C C . PRO A 1 122 ? -1.828 1.126 -17.696 1.00 88.75 122 PRO A C 1
ATOM 903 O O . PRO A 1 122 ? -1.395 1.629 -18.736 1.00 88.75 122 PRO A O 1
ATOM 906 N N . THR A 1 123 ? -3.132 1.015 -17.469 1.00 88.25 123 THR A N 1
ATOM 907 C CA . THR A 1 123 ? -4.140 1.453 -18.438 1.00 88.25 123 THR A CA 1
ATOM 908 C C . THR A 1 123 ? -4.686 2.829 -18.069 1.00 88.25 123 THR A C 1
ATOM 910 O O . THR A 1 123 ? -5.026 3.067 -16.923 1.00 88.25 123 THR A O 1
ATOM 913 N N . GLY A 1 124 ? -4.816 3.758 -19.021 1.00 90.00 124 GLY A N 1
ATOM 914 C CA . GLY A 1 124 ? -5.372 5.097 -18.751 1.00 90.00 124 GLY A CA 1
ATOM 915 C C . GLY A 1 124 ? -4.443 6.030 -17.957 1.00 90.00 124 GLY A C 1
ATOM 916 O O . GLY A 1 124 ? -3.396 5.631 -17.466 1.00 90.00 124 GLY A O 1
ATOM 917 N N . ALA A 1 125 ? -4.791 7.315 -17.862 1.00 90.25 125 ALA A N 1
ATOM 918 C CA . ALA A 1 125 ? -3.936 8.308 -17.207 1.00 90.25 125 ALA A CA 1
ATOM 919 C C . ALA A 1 125 ? -3.946 8.164 -15.677 1.00 90.25 125 ALA A C 1
ATOM 921 O O . ALA A 1 125 ? -5.002 7.942 -15.087 1.00 90.25 125 ALA A O 1
ATOM 922 N N . SER A 1 126 ? -2.793 8.368 -15.033 1.00 88.50 126 SER A N 1
ATOM 923 C CA . SER A 1 126 ? -2.713 8.409 -13.571 1.00 88.50 126 SER A CA 1
ATOM 924 C C . SER A 1 126 ? -3.525 9.554 -12.976 1.00 88.50 126 SER A C 1
ATOM 926 O O . SER A 1 126 ? -3.543 10.662 -13.519 1.00 88.50 126 SER A O 1
ATOM 928 N N . SER A 1 127 ? -4.109 9.313 -11.807 1.00 92.44 127 SER A N 1
ATOM 929 C CA . SER A 1 127 ? -4.855 10.306 -11.037 1.00 92.44 127 SER A CA 1
ATOM 930 C C . SER A 1 127 ? -4.483 10.234 -9.559 1.00 92.44 127 SER A C 1
ATOM 932 O O . SER A 1 127 ? -3.969 9.218 -9.096 1.00 92.44 127 SER A O 1
ATOM 934 N N . THR A 1 128 ? -4.775 11.284 -8.794 1.00 91.94 128 THR A N 1
ATOM 935 C CA . THR A 1 128 ? -4.565 11.277 -7.336 1.00 91.94 128 THR A CA 1
ATOM 936 C C . THR A 1 128 ? -5.433 10.219 -6.649 1.00 91.94 128 THR A C 1
ATOM 938 O O . THR A 1 128 ? -5.011 9.626 -5.669 1.00 91.94 128 THR A O 1
ATOM 941 N N . SER A 1 129 ? -6.606 9.900 -7.210 1.00 93.94 129 SER A N 1
ATOM 942 C CA . SER A 1 129 ? -7.483 8.827 -6.727 1.00 93.94 129 SER A CA 1
ATOM 943 C C . SER A 1 129 ? -6.975 7.413 -7.007 1.00 93.94 129 SER A C 1
ATOM 945 O O . SER A 1 129 ? -7.552 6.474 -6.484 1.00 93.94 129 SER A O 1
ATOM 947 N N . THR A 1 130 ? -5.935 7.236 -7.821 1.00 95.31 130 THR A N 1
ATOM 948 C CA . THR A 1 130 ? -5.360 5.919 -8.158 1.00 95.31 130 THR A CA 1
ATOM 949 C C . THR A 1 130 ? -3.855 5.871 -7.894 1.00 95.31 130 THR A C 1
ATOM 951 O O . THR A 1 130 ? -3.163 4.970 -8.357 1.00 95.31 130 THR A O 1
ATOM 954 N N . THR A 1 131 ? -3.321 6.865 -7.183 1.00 95.94 131 THR A N 1
ATOM 955 C CA . THR A 1 131 ? -1.896 6.962 -6.868 1.00 95.94 131 THR A CA 1
ATOM 956 C C . THR A 1 131 ? -1.681 6.651 -5.398 1.00 95.94 131 THR A C 1
ATOM 958 O O . THR A 1 131 ? -2.266 7.305 -4.541 1.00 95.94 131 THR A O 1
ATOM 961 N N . VAL A 1 132 ? -0.807 5.689 -5.117 1.00 97.25 132 VAL A N 1
ATOM 962 C CA . VAL A 1 132 ? -0.367 5.349 -3.760 1.00 97.25 132 VAL A CA 1
ATOM 963 C C . VAL A 1 132 ? 1.048 5.849 -3.493 1.00 97.25 132 VAL A C 1
ATOM 965 O O . VAL A 1 132 ? 1.846 6.095 -4.406 1.00 97.25 132 VAL A O 1
ATOM 968 N N . HIS A 1 133 ? 1.389 6.001 -2.218 1.00 97.50 133 HIS A N 1
ATOM 969 C CA . HIS A 1 133 ? 2.715 6.426 -1.783 1.00 97.50 133 HIS A CA 1
ATOM 970 C C . HIS A 1 133 ? 3.134 5.729 -0.496 1.00 97.50 133 HIS A C 1
ATOM 972 O O . HIS A 1 133 ? 2.302 5.271 0.282 1.00 97.50 133 HIS A O 1
ATOM 978 N N . ILE A 1 134 ? 4.448 5.681 -0.272 1.00 98.19 134 ILE A N 1
ATOM 979 C CA . ILE A 1 134 ? 5.052 5.248 0.989 1.00 98.19 134 ILE A CA 1
ATOM 980 C C . ILE A 1 134 ? 6.157 6.242 1.342 1.00 98.19 134 ILE A C 1
ATOM 982 O O . ILE A 1 134 ? 7.222 6.244 0.718 1.00 98.19 134 ILE A O 1
ATOM 986 N N . THR A 1 135 ? 5.921 7.066 2.358 1.00 97.50 135 THR A N 1
ATOM 987 C CA . THR A 1 135 ? 6.941 7.941 2.944 1.00 97.50 135 THR A CA 1
ATOM 988 C C . THR A 1 135 ? 7.571 7.246 4.154 1.00 97.50 135 THR A C 1
ATOM 990 O O . THR A 1 135 ? 8.785 7.000 4.167 1.00 97.50 135 THR A O 1
ATOM 993 N N . ASP A 1 136 ? 6.732 6.869 5.124 1.00 98.00 136 ASP A N 1
ATOM 994 C CA . ASP A 1 136 ? 7.080 6.176 6.371 1.00 98.00 136 ASP A CA 1
ATOM 995 C C . ASP A 1 136 ? 5.856 5.440 6.970 1.00 98.00 136 ASP A C 1
ATOM 997 O O . ASP A 1 136 ? 4.813 5.329 6.329 1.00 98.00 136 ASP A O 1
ATOM 1001 N N . GLU A 1 137 ? 5.986 4.883 8.179 1.00 97.38 137 GLU A N 1
ATOM 1002 C CA . GLU A 1 137 ? 4.933 4.132 8.884 1.00 97.38 137 GLU A CA 1
ATOM 1003 C C . GLU A 1 137 ? 3.681 4.947 9.244 1.00 97.38 137 GLU A C 1
ATOM 1005 O O . GLU A 1 137 ? 2.662 4.370 9.631 1.00 97.38 137 GLU A O 1
ATOM 1010 N N . HIS A 1 138 ? 3.751 6.272 9.161 1.00 97.25 138 HIS A N 1
ATOM 1011 C CA . HIS A 1 138 ? 2.675 7.198 9.497 1.00 97.25 138 HIS A CA 1
ATOM 1012 C C . HIS A 1 138 ? 2.171 7.982 8.280 1.00 97.25 138 HIS A C 1
ATOM 1014 O O . HIS A 1 138 ? 1.119 8.615 8.366 1.00 97.25 138 HIS A O 1
ATOM 1020 N N . ASP A 1 139 ? 2.873 7.916 7.150 1.00 98.00 139 ASP A N 1
ATOM 1021 C CA . ASP A 1 139 ? 2.516 8.582 5.901 1.00 98.00 139 ASP A CA 1
ATOM 1022 C C . ASP A 1 139 ? 2.631 7.638 4.698 1.00 98.00 139 ASP A C 1
ATOM 1024 O O . ASP A 1 139 ? 3.700 7.456 4.106 1.00 98.00 139 ASP A O 1
ATOM 1028 N N . PHE A 1 140 ? 1.500 7.032 4.343 1.00 98.44 140 PHE A N 1
ATOM 1029 C CA . PHE A 1 140 ? 1.339 6.181 3.167 1.00 98.44 140 PHE A CA 1
ATOM 1030 C C . PHE A 1 140 ? -0.117 6.200 2.681 1.00 98.44 140 PHE A C 1
ATOM 1032 O O . PHE A 1 140 ? -1.016 6.666 3.389 1.00 98.44 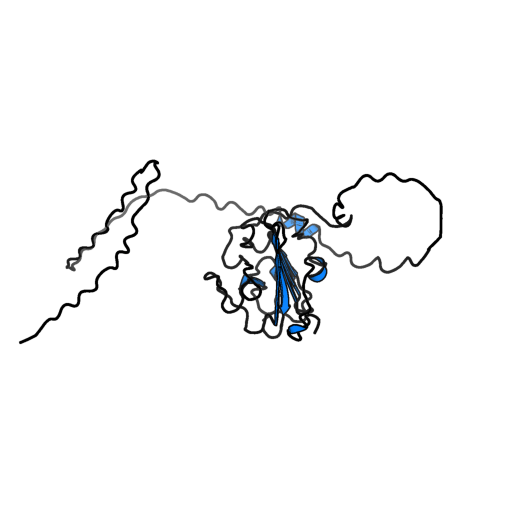140 PHE A O 1
ATOM 1039 N N . ALA A 1 141 ? -0.351 5.675 1.482 1.00 98.25 141 ALA A N 1
ATOM 1040 C CA . ALA A 1 141 ? -1.683 5.458 0.930 1.00 98.25 141 ALA A CA 1
ATOM 1041 C C . ALA A 1 141 ? -1.871 4.014 0.461 1.00 98.25 141 ALA A C 1
ATOM 1043 O O . ALA A 1 141 ? -0.899 3.351 0.122 1.00 98.25 141 ALA A O 1
ATOM 1044 N N . LEU A 1 142 ? -3.118 3.551 0.471 1.00 98.38 142 LEU A N 1
ATOM 1045 C CA . LEU A 1 142 ? -3.560 2.227 0.036 1.00 98.38 142 LEU A CA 1
ATOM 1046 C C . LEU A 1 142 ? -4.720 2.374 -0.945 1.00 98.38 142 LEU A C 1
ATOM 1048 O O . LEU A 1 142 ? -5.525 3.298 -0.812 1.00 98.38 142 LEU A O 1
ATOM 1052 N N . LEU A 1 143 ? -4.833 1.457 -1.896 1.00 98.06 143 LEU A N 1
ATOM 1053 C CA . LEU A 1 143 ? -6.024 1.291 -2.718 1.00 98.06 143 LEU A CA 1
ATOM 1054 C C . LEU A 1 143 ? -7.047 0.437 -1.966 1.00 98.06 143 LEU A C 1
ATOM 1056 O O . LEU A 1 143 ? -6.786 -0.693 -1.573 1.00 98.06 143 LEU A O 1
ATOM 1060 N N . LEU A 1 144 ? -8.248 0.971 -1.772 1.00 97.69 144 LEU A N 1
ATOM 1061 C CA . LEU A 1 144 ? -9.354 0.256 -1.136 1.00 97.69 144 LEU A CA 1
ATOM 1062 C C . LEU A 1 144 ? -10.594 0.309 -2.040 1.00 97.69 144 LEU A C 1
ATOM 1064 O O . LEU A 1 144 ? -10.705 1.216 -2.875 1.00 97.69 144 LEU A O 1
ATOM 1068 N N . PRO A 1 145 ? -11.564 -0.608 -1.862 1.00 96.75 145 PRO A N 1
ATOM 1069 C CA . PRO A 1 145 ? -12.899 -0.438 -2.420 1.00 96.75 145 PRO A CA 1
ATOM 1070 C C . PRO A 1 145 ? -13.449 0.964 -2.148 1.00 96.75 145 PRO A C 1
ATOM 1072 O O . PRO A 1 145 ? -13.258 1.511 -1.070 1.00 96.75 145 PRO A O 1
ATOM 1075 N N . ASN A 1 146 ? -14.143 1.565 -3.111 1.00 92.62 146 ASN A N 1
ATOM 1076 C CA . ASN A 1 146 ? -14.755 2.889 -2.930 1.00 92.62 146 ASN A CA 1
ATOM 1077 C C . ASN A 1 146 ? -16.261 2.792 -2.611 1.00 92.62 146 ASN A C 1
ATOM 1079 O O . ASN A 1 146 ? -16.961 3.799 -2.472 1.00 92.62 146 ASN A O 1
ATOM 1083 N N . ARG A 1 147 ? -16.790 1.567 -2.514 1.00 92.00 147 ARG A N 1
ATOM 1084 C CA . ARG A 1 147 ? -18.185 1.283 -2.172 1.00 92.00 147 ARG A CA 1
ATOM 1085 C C . ARG A 1 147 ? -18.250 0.483 -0.880 1.00 92.00 147 ARG A C 1
ATOM 1087 O O . ARG A 1 147 ? -17.491 -0.452 -0.658 1.00 92.00 147 ARG A O 1
ATOM 1094 N N . ALA A 1 148 ? -19.192 0.849 -0.018 1.00 89.38 148 ALA A N 1
ATOM 1095 C CA . ALA A 1 148 ? -19.380 0.149 1.245 1.00 89.38 148 ALA A CA 1
ATOM 1096 C C . ALA A 1 148 ? -19.848 -1.296 1.018 1.00 89.38 148 ALA A C 1
ATOM 1098 O O . ALA A 1 148 ? -20.814 -1.518 0.286 1.00 89.38 148 ALA A O 1
ATOM 1099 N N . GLY A 1 149 ? -19.194 -2.252 1.684 1.00 86.38 149 GLY A N 1
ATOM 1100 C CA . GLY A 1 149 ? -19.504 -3.681 1.581 1.00 86.38 149 GLY A CA 1
ATOM 1101 C C . GLY A 1 149 ? -19.076 -4.347 0.270 1.00 86.38 149 GLY A C 1
ATOM 1102 O O . GLY A 1 149 ? -19.442 -5.494 0.037 1.00 86.38 149 GLY A O 1
ATOM 1103 N N . GLU A 1 150 ? -18.340 -3.646 -0.590 1.00 94.44 150 GLU A N 1
ATOM 1104 C CA . GLU A 1 150 ? -17.693 -4.253 -1.749 1.00 94.44 150 GLU A CA 1
ATOM 1105 C C . GLU A 1 150 ? -16.458 -5.053 -1.318 1.00 94.44 150 GLU A C 1
ATOM 1107 O O . GLU A 1 150 ? -15.706 -4.617 -0.443 1.00 94.44 150 GLU A O 1
ATOM 1112 N N . LEU A 1 151 ? -16.263 -6.220 -1.937 1.00 97.00 151 LEU A N 1
ATOM 1113 C CA . LEU A 1 151 ? -15.080 -7.044 -1.716 1.00 97.00 151 LEU A CA 1
ATOM 1114 C C . LEU A 1 151 ? -13.860 -6.400 -2.381 1.00 97.00 151 LEU A C 1
ATOM 1116 O O . LEU A 1 151 ? -13.954 -5.848 -3.475 1.00 97.00 151 LEU A O 1
ATOM 1120 N N . VAL A 1 152 ? -12.690 -6.533 -1.763 1.00 97.06 152 VAL A N 1
ATOM 1121 C CA . VAL A 1 152 ? -11.408 -6.049 -2.294 1.00 97.06 152 VAL A CA 1
ATOM 1122 C C . VAL A 1 152 ? -11.147 -6.614 -3.692 1.00 97.06 152 VAL A C 1
ATOM 1124 O O . VAL A 1 152 ? -10.749 -5.871 -4.582 1.00 97.06 152 VAL A O 1
ATOM 1127 N N . SER A 1 153 ? -11.435 -7.901 -3.905 1.00 95.00 153 SER A N 1
ATOM 1128 C CA . SER A 1 153 ? -11.282 -8.560 -5.211 1.00 95.00 153 SER A CA 1
ATOM 1129 C C . SER A 1 153 ? -12.280 -8.090 -6.279 1.00 95.00 153 SER A C 1
ATOM 1131 O O . SER A 1 153 ? -11.972 -8.148 -7.466 1.00 95.00 153 SER A O 1
ATOM 1133 N N . ASP A 1 154 ? -13.458 -7.594 -5.890 1.00 96.25 154 ASP A N 1
ATOM 1134 C CA . ASP A 1 154 ? -14.424 -7.021 -6.839 1.00 96.25 154 ASP A CA 1
ATOM 1135 C C . ASP A 1 154 ? -14.047 -5.577 -7.220 1.00 96.25 154 ASP A C 1
ATOM 1137 O O . ASP A 1 154 ? -14.331 -5.127 -8.334 1.00 96.25 154 ASP A O 1
ATOM 1141 N N . ALA A 1 155 ? -13.354 -4.875 -6.319 1.00 96.00 155 ALA A N 1
ATOM 1142 C CA . ALA A 1 155 ? -12.943 -3.488 -6.490 1.00 96.00 155 ALA A CA 1
ATOM 1143 C C . ALA A 1 155 ? -11.674 -3.294 -7.331 1.00 96.00 155 ALA A C 1
ATOM 1145 O O . ALA A 1 155 ? -11.305 -2.150 -7.581 1.00 96.00 155 ALA A O 1
ATOM 1146 N N . GLU A 1 156 ? -10.978 -4.350 -7.774 1.00 90.69 156 GLU A N 1
ATOM 1147 C CA . GLU A 1 156 ? -9.668 -4.228 -8.447 1.00 90.69 156 GLU A CA 1
ATOM 1148 C C . GLU A 1 156 ? -9.698 -3.204 -9.596 1.00 90.69 156 GLU A C 1
ATOM 1150 O O . GLU A 1 156 ? -8.781 -2.403 -9.756 1.00 90.69 156 GLU A O 1
ATOM 1155 N N . SER A 1 157 ? -10.807 -3.147 -10.342 1.00 92.38 157 SER A N 1
ATOM 1156 C CA . SER A 1 157 ? -10.973 -2.236 -11.481 1.00 92.38 157 SER A CA 1
ATOM 1157 C C . SER A 1 157 ? -11.334 -0.781 -11.136 1.00 92.38 157 SER A C 1
ATOM 1159 O O . SER A 1 157 ? -11.099 0.105 -11.965 1.00 92.38 157 SER A O 1
ATOM 1161 N N . ASP A 1 158 ? -11.907 -0.515 -9.959 1.00 93.25 158 ASP A N 1
ATOM 1162 C CA . ASP A 1 158 ? -12.460 0.793 -9.569 1.00 93.25 158 ASP A CA 1
ATOM 1163 C C . ASP A 1 158 ? -12.140 1.219 -8.123 1.00 93.25 158 ASP A C 1
ATOM 1165 O O . ASP A 1 158 ? -12.765 2.141 -7.584 1.00 93.25 158 ASP A O 1
ATOM 1169 N N . GLY A 1 159 ? -11.121 0.600 -7.524 1.00 95.44 159 GLY A N 1
ATOM 1170 C CA . GLY A 1 159 ? -10.546 0.990 -6.244 1.00 95.44 159 GLY A CA 1
ATOM 1171 C C . GLY A 1 159 ? -10.055 2.438 -6.237 1.00 95.44 159 GLY A C 1
ATOM 1172 O O . GLY A 1 159 ? -9.730 3.027 -7.273 1.00 95.44 159 GLY A O 1
ATOM 1173 N N . ALA A 1 160 ? -10.007 3.024 -5.044 1.00 96.31 160 ALA A N 1
ATOM 1174 C CA . ALA A 1 160 ? -9.585 4.402 -4.831 1.00 96.31 160 ALA A CA 1
ATOM 1175 C C . ALA A 1 160 ? -8.487 4.484 -3.769 1.00 96.31 160 ALA A C 1
ATOM 1177 O O . ALA A 1 160 ? -8.442 3.678 -2.845 1.00 96.31 160 ALA A O 1
ATOM 1178 N N . ALA A 1 161 ? -7.608 5.473 -3.902 1.00 97.12 161 ALA A N 1
ATOM 1179 C CA . ALA A 1 161 ? -6.525 5.732 -2.970 1.00 97.12 161 ALA A CA 1
ATOM 1180 C C . ALA A 1 161 ? -7.050 6.411 -1.698 1.00 97.12 161 ALA A C 1
ATOM 1182 O O . ALA A 1 161 ? -7.649 7.490 -1.750 1.00 97.12 161 ALA A O 1
ATOM 1183 N N . PHE A 1 162 ? -6.754 5.795 -0.558 1.00 97.94 162 PHE A N 1
ATOM 1184 C CA . PHE A 1 162 ? -6.970 6.325 0.779 1.00 97.94 162 PHE A CA 1
ATOM 1185 C C . PHE A 1 162 ? -5.626 6.514 1.479 1.00 97.94 162 PHE A C 1
ATOM 1187 O O . PHE A 1 162 ? -4.748 5.667 1.349 1.00 97.94 162 PHE A O 1
ATOM 1194 N N . CYS A 1 163 ? -5.448 7.594 2.237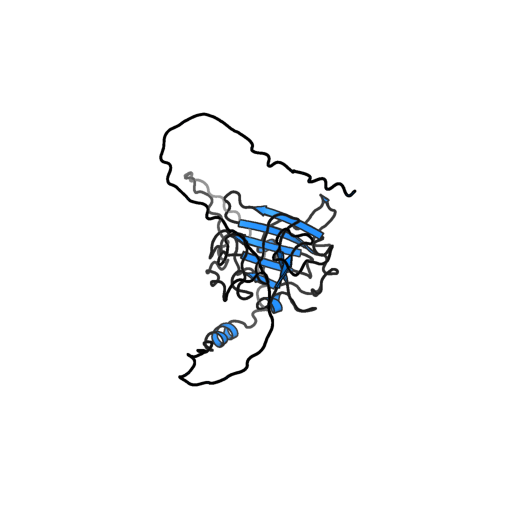 1.00 97.38 163 CYS A N 1
ATOM 1195 C CA . CYS A 1 163 ? -4.176 7.897 2.899 1.00 97.38 163 CYS A CA 1
ATOM 1196 C C . CYS A 1 163 ? -4.270 7.878 4.423 1.00 97.38 163 CYS A C 1
ATOM 1198 O O . CYS A 1 163 ? -5.345 8.009 5.008 1.00 97.38 163 CYS A O 1
ATOM 1200 N N . THR A 1 164 ? -3.125 7.785 5.092 1.00 97.44 164 THR A N 1
ATOM 1201 C CA . THR A 1 164 ? -3.069 7.947 6.544 1.00 97.44 164 THR A CA 1
ATOM 1202 C C . THR A 1 164 ? -3.586 9.319 7.001 1.00 97.44 164 THR A C 1
ATOM 1204 O O . THR A 1 164 ? -3.391 10.333 6.320 1.00 97.44 164 THR A O 1
ATOM 1207 N N . PRO A 1 165 ? -4.244 9.394 8.175 1.00 95.00 165 PRO A N 1
ATOM 1208 C CA . PRO A 1 165 ? -4.633 10.672 8.755 1.00 95.00 165 PRO A CA 1
ATOM 1209 C C . PRO A 1 165 ? -3.418 11.591 8.926 1.00 95.00 165 PRO A C 1
ATOM 1211 O O . PRO A 1 165 ? -2.430 11.220 9.555 1.00 95.00 165 PRO A O 1
ATOM 1214 N N . GLY A 1 166 ? -3.498 12.805 8.376 1.00 91.38 166 GLY A N 1
ATOM 1215 C CA . GLY A 1 166 ? -2.394 13.767 8.424 1.00 91.38 166 GLY A CA 1
ATOM 1216 C C . GLY A 1 166 ? -1.272 13.508 7.416 1.00 91.38 166 GLY A C 1
ATOM 1217 O O . GLY A 1 166 ? -0.187 14.060 7.597 1.00 91.38 166 GLY A O 1
ATOM 1218 N N . SER A 1 167 ? -1.528 12.706 6.375 1.00 93.50 167 SER A N 1
ATOM 1219 C CA . SER A 1 167 ? -0.599 12.491 5.263 1.00 93.50 167 SER A CA 1
ATOM 1220 C C . SER A 1 167 ? -0.017 13.804 4.731 1.00 93.50 167 SER A C 1
ATOM 1222 O O . SER A 1 167 ? -0.707 14.826 4.636 1.00 93.50 167 SER A O 1
ATOM 1224 N N . SER A 1 168 ? 1.270 13.773 4.376 1.00 92.38 168 SER A N 1
ATOM 1225 C CA . SER A 1 168 ? 1.950 14.929 3.788 1.00 92.38 168 SER A CA 1
ATOM 1226 C C . SER A 1 168 ? 1.592 15.142 2.315 1.00 92.38 168 SER A C 1
ATOM 1228 O O . SER A 1 168 ? 1.851 16.220 1.768 1.00 92.38 168 SER A O 1
ATOM 1230 N N . ASP A 1 169 ? 0.954 14.153 1.678 1.00 89.69 169 ASP A N 1
ATOM 1231 C CA . ASP A 1 169 ? 0.444 14.294 0.325 1.00 89.69 169 ASP A CA 1
ATOM 1232 C C . ASP A 1 169 ? -0.793 15.203 0.304 1.00 89.69 169 ASP A C 1
ATOM 1234 O O . ASP A 1 169 ? -1.919 14.801 0.603 1.00 89.69 169 ASP A O 1
ATOM 1238 N N . SER A 1 170 ? -0.582 16.448 -0.128 1.00 87.94 170 SER A N 1
ATOM 1239 C CA . SER A 1 170 ? -1.646 17.438 -0.340 1.00 87.94 170 SER A CA 1
ATOM 1240 C C . SER A 1 170 ? -2.729 17.004 -1.336 1.00 87.94 170 SER A C 1
ATOM 1242 O O . SER A 1 170 ? -3.784 17.635 -1.400 1.00 87.94 170 SER A O 1
ATOM 1244 N N . SER A 1 171 ? -2.461 15.967 -2.134 1.00 87.69 171 SER A N 1
ATOM 1245 C CA . SER A 1 171 ? -3.387 15.407 -3.110 1.00 87.69 171 SER A CA 1
ATOM 1246 C C . SER A 1 171 ? -4.318 14.342 -2.526 1.00 87.69 171 SER A C 1
ATOM 1248 O O . SER A 1 171 ? -5.307 13.979 -3.173 1.00 87.69 171 SER A O 1
ATOM 1250 N N . CYS A 1 172 ? -4.062 13.891 -1.292 1.00 89.88 172 CYS A N 1
ATOM 1251 C CA . CYS A 1 172 ? -4.947 12.963 -0.616 1.00 89.88 172 CYS A CA 1
ATOM 1252 C C . CYS A 1 172 ? -6.312 13.604 -0.348 1.00 89.88 172 CYS A C 1
ATOM 1254 O O . CYS A 1 172 ? -6.439 14.633 0.317 1.00 89.88 172 CYS A O 1
ATOM 1256 N N . THR A 1 173 ? -7.358 12.947 -0.844 1.00 90.88 173 THR A N 1
ATOM 1257 C CA . THR A 1 173 ? -8.750 13.388 -0.675 1.00 90.88 173 THR A CA 1
ATOM 1258 C C . THR A 1 173 ? -9.562 12.480 0.244 1.00 90.88 173 THR A C 1
ATOM 1260 O O . THR A 1 173 ? -10.656 12.863 0.655 1.00 90.88 173 THR A O 1
ATOM 1263 N N . GLN A 1 174 ? -9.036 11.301 0.585 1.00 95.12 174 GLN A N 1
ATOM 1264 C CA . GLN A 1 174 ? -9.744 10.270 1.340 1.00 95.12 174 GLN A CA 1
ATOM 1265 C C . GLN A 1 174 ? -8.848 9.733 2.465 1.00 95.12 174 GLN A C 1
ATOM 1267 O O . GLN A 1 174 ? -8.136 8.751 2.279 1.00 95.12 174 GLN A O 1
ATOM 1272 N N . PRO A 1 175 ? -8.810 10.377 3.642 1.00 96.38 175 PRO A N 1
ATOM 1273 C CA . PRO A 1 175 ? -8.072 9.817 4.763 1.00 96.38 175 PRO A CA 1
ATOM 1274 C C . PRO A 1 175 ? -8.758 8.540 5.268 1.00 96.38 175 PRO A C 1
ATOM 1276 O O . PRO A 1 175 ? -9.989 8.443 5.267 1.00 96.38 175 PRO A O 1
ATOM 1279 N N . PHE A 1 176 ? -7.973 7.582 5.760 1.00 96.56 176 PHE A N 1
ATOM 1280 C CA . PHE A 1 176 ? -8.494 6.486 6.566 1.00 96.56 176 PHE A CA 1
ATOM 1281 C C . PHE A 1 176 ? -9.257 7.042 7.772 1.00 96.56 176 PHE A C 1
ATOM 1283 O O . PHE A 1 176 ? -8.971 8.134 8.271 1.00 96.56 176 PHE A O 1
ATOM 1290 N N . GLN A 1 177 ? -10.187 6.256 8.306 1.00 96.69 177 GLN A N 1
ATOM 1291 C CA . GLN A 1 177 ? -10.719 6.556 9.627 1.00 96.69 177 GLN A CA 1
ATOM 1292 C C . GLN A 1 177 ? -9.608 6.404 10.679 1.00 96.69 177 GLN A C 1
ATOM 1294 O O . GLN A 1 177 ? -8.824 5.453 10.636 1.00 96.69 177 GLN A O 1
ATOM 1299 N N . ASP A 1 178 ? -9.572 7.305 11.661 1.00 96.19 178 ASP A N 1
ATOM 1300 C CA . ASP A 1 178 ? -8.653 7.192 12.795 1.00 96.19 178 ASP A CA 1
ATOM 1301 C C . ASP A 1 178 ? -8.754 5.809 13.462 1.00 96.19 178 ASP A C 1
ATOM 1303 O O . ASP A 1 178 ? -9.835 5.350 13.851 1.00 96.19 178 ASP A O 1
ATOM 1307 N N . GLY A 1 179 ? -7.599 5.157 13.608 1.00 96.12 179 GLY A N 1
ATOM 1308 C CA . GLY A 1 179 ? -7.474 3.815 14.177 1.00 96.12 179 GLY A CA 1
ATOM 1309 C C . GLY A 1 179 ? -7.668 2.663 13.188 1.00 96.12 179 GLY A C 1
ATOM 1310 O O . GLY A 1 179 ? -7.452 1.525 13.588 1.00 96.12 179 GLY A O 1
ATOM 1311 N N . PHE A 1 180 ? -8.015 2.928 11.921 1.00 97.94 180 PHE A N 1
ATOM 1312 C CA . PHE A 1 180 ? -8.106 1.887 10.889 1.00 97.94 180 PHE A CA 1
ATOM 1313 C C . PHE A 1 180 ? -6.788 1.140 10.699 1.00 97.94 180 PHE A C 1
ATOM 1315 O O . PHE A 1 180 ? -6.774 -0.084 10.677 1.00 97.94 180 PHE A O 1
ATOM 1322 N N . VAL A 1 181 ? -5.669 1.857 10.627 1.00 98.19 181 VAL A N 1
ATOM 1323 C CA . VAL A 1 181 ? -4.339 1.244 10.681 1.00 98.19 181 VAL A CA 1
ATOM 1324 C C . VAL A 1 181 ? -3.919 1.170 12.146 1.00 98.19 181 VAL A C 1
ATOM 1326 O O . VAL A 1 181 ? -3.654 2.195 12.774 1.00 98.19 181 VAL A O 1
ATOM 1329 N N . ARG A 1 182 ? -3.845 -0.046 12.697 1.00 97.69 182 ARG A N 1
ATOM 1330 C CA . ARG A 1 182 ? -3.426 -0.282 14.092 1.00 97.69 182 ARG A CA 1
ATOM 1331 C C . ARG A 1 182 ? -1.911 -0.218 14.253 1.00 97.69 182 ARG A C 1
ATOM 1333 O O . ARG A 1 182 ? -1.417 0.225 15.286 1.00 97.69 182 ARG A O 1
ATOM 1340 N N . ALA A 1 183 ? -1.188 -0.708 13.250 1.00 98.06 183 ALA A N 1
ATOM 1341 C CA . ALA A 1 183 ? 0.267 -0.724 13.209 1.00 98.06 183 ALA A CA 1
ATOM 1342 C C . ALA A 1 183 ? 0.747 -0.870 11.763 1.00 98.06 183 ALA A C 1
ATOM 1344 O O . ALA A 1 183 ? 0.103 -1.552 10.967 1.00 98.06 183 ALA A O 1
ATOM 1345 N N . ALA A 1 184 ? 1.889 -0.269 11.442 1.00 98.50 184 ALA A N 1
ATOM 1346 C CA . ALA A 1 184 ? 2.541 -0.390 10.146 1.00 98.50 184 ALA A CA 1
ATOM 1347 C C . ALA A 1 184 ? 4.063 -0.415 10.324 1.00 98.50 184 ALA A C 1
ATOM 1349 O O . ALA A 1 184 ? 4.593 0.125 11.297 1.00 98.50 184 ALA A O 1
ATOM 1350 N N . ARG A 1 185 ? 4.768 -1.056 9.391 1.00 98.56 185 ARG A N 1
ATOM 1351 C CA . ARG A 1 185 ? 6.230 -1.031 9.299 1.00 98.56 185 ARG A CA 1
ATOM 1352 C C . ARG A 1 185 ? 6.659 -0.799 7.865 1.00 98.56 185 ARG A C 1
ATOM 1354 O O . ARG A 1 185 ? 6.215 -1.525 6.976 1.00 98.56 185 ARG A O 1
ATOM 1361 N N . VAL A 1 186 ? 7.564 0.155 7.660 1.00 98.75 186 VAL A N 1
ATOM 1362 C CA . VAL A 1 186 ? 8.189 0.397 6.365 1.00 98.75 186 VAL A CA 1
ATOM 1363 C C . VAL A 1 186 ? 9.531 -0.317 6.311 1.00 98.75 186 VAL A C 1
ATOM 1365 O O . VAL A 1 186 ? 10.288 -0.389 7.278 1.00 98.75 186 VAL A O 1
ATOM 1368 N N . THR A 1 187 ? 9.835 -0.914 5.166 1.00 98.50 187 THR A N 1
ATOM 1369 C CA . THR A 1 187 ? 11.143 -1.520 4.894 1.00 98.50 187 THR A CA 1
ATOM 1370 C C . THR A 1 187 ? 11.555 -1.180 3.471 1.00 98.50 187 THR A C 1
ATOM 1372 O O . THR A 1 187 ? 10.707 -1.024 2.593 1.00 98.50 187 THR A O 1
ATOM 1375 N N . LYS A 1 188 ? 12.857 -1.025 3.240 1.00 98.50 188 LYS A N 1
ATOM 1376 C CA . LYS A 1 188 ? 13.422 -0.664 1.936 1.00 98.50 188 LYS A CA 1
ATOM 1377 C C . LYS A 1 188 ? 14.514 -1.658 1.574 1.00 98.50 188 LYS A C 1
ATOM 1379 O O . LYS A 1 188 ? 15.194 -2.167 2.465 1.00 98.50 188 LYS A O 1
ATOM 1384 N N . ALA A 1 189 ? 14.680 -1.915 0.285 1.00 98.06 189 ALA A N 1
ATOM 1385 C CA . ALA A 1 189 ? 15.821 -2.667 -0.210 1.00 98.06 189 ALA A CA 1
ATOM 1386 C C . ALA A 1 189 ? 17.108 -1.843 -0.057 1.00 98.06 189 ALA A C 1
ATOM 1388 O O . ALA A 1 189 ? 17.113 -0.646 -0.347 1.00 98.06 189 ALA A O 1
ATOM 1389 N N . ASP A 1 190 ? 18.212 -2.484 0.335 1.00 98.00 190 ASP A N 1
ATOM 1390 C CA . ASP A 1 190 ? 19.518 -1.818 0.468 1.00 98.00 190 ASP A CA 1
ATOM 1391 C C . ASP A 1 190 ? 20.035 -1.255 -0.867 1.00 98.00 190 ASP A C 1
ATOM 1393 O O . ASP A 1 190 ? 20.763 -0.264 -0.896 1.00 98.00 190 ASP A O 1
ATOM 1397 N N . ASP A 1 191 ? 19.665 -1.891 -1.980 1.00 97.31 191 ASP A N 1
ATOM 1398 C CA . ASP A 1 191 ? 20.011 -1.475 -3.341 1.00 97.31 191 ASP A CA 1
ATOM 1399 C C . ASP A 1 191 ? 19.011 -0.478 -3.951 1.00 97.31 191 ASP A C 1
ATOM 1401 O O . ASP A 1 191 ? 19.210 -0.022 -5.076 1.00 97.31 191 ASP A O 1
ATOM 1405 N N . GLY A 1 192 ? 17.959 -0.115 -3.210 1.00 97.38 192 GLY A N 1
ATOM 1406 C CA . GLY A 1 192 ? 16.920 0.802 -3.664 1.00 97.38 192 GLY A CA 1
ATOM 1407 C C . GLY A 1 192 ? 15.937 0.208 -4.675 1.00 97.38 192 GLY A C 1
ATOM 1408 O O . GLY A 1 192 ? 15.192 0.975 -5.277 1.00 97.38 192 GLY A O 1
ATOM 1409 N N . ALA A 1 193 ? 15.902 -1.117 -4.864 1.00 98.00 193 ALA A N 1
ATOM 1410 C CA . ALA A 1 193 ? 14.984 -1.756 -5.812 1.00 98.00 193 ALA A CA 1
ATOM 1411 C C . ALA A 1 193 ? 13.503 -1.619 -5.419 1.00 98.00 193 ALA A C 1
ATOM 1413 O O . ALA A 1 193 ? 12.630 -1.573 -6.283 1.00 98.00 193 ALA A O 1
ATOM 1414 N N . TRP A 1 194 ? 13.201 -1.545 -4.121 1.00 98.62 194 TRP A N 1
ATOM 1415 C CA . TRP A 1 194 ? 11.828 -1.435 -3.636 1.00 98.62 194 TRP A CA 1
ATOM 1416 C C . TRP A 1 194 ? 11.720 -0.759 -2.270 1.00 98.62 194 TRP A C 1
ATOM 1418 O O . TRP A 1 194 ? 12.663 -0.716 -1.472 1.00 98.62 194 TRP A O 1
ATOM 1428 N N . ILE A 1 195 ? 10.510 -0.285 -1.995 1.00 98.81 195 ILE A N 1
ATOM 1429 C CA . ILE A 1 195 ? 10.010 0.141 -0.689 1.00 98.81 195 ILE A CA 1
ATOM 1430 C C . ILE A 1 195 ? 8.699 -0.594 -0.422 1.00 98.81 195 ILE A C 1
ATOM 1432 O O . ILE A 1 195 ? 7.916 -0.822 -1.340 1.00 98.81 195 ILE A O 1
ATOM 1436 N N . GLN A 1 196 ? 8.459 -0.991 0.821 1.00 98.62 196 GLN A N 1
ATOM 1437 C CA . GLN A 1 196 ? 7.213 -1.639 1.208 1.00 98.62 196 GLN A CA 1
ATOM 1438 C C . GLN A 1 196 ? 6.688 -1.099 2.528 1.00 98.62 196 GLN A C 1
ATOM 1440 O O . GLN A 1 196 ? 7.467 -0.646 3.368 1.00 98.62 196 GLN A O 1
ATOM 1445 N N . VAL A 1 197 ? 5.386 -1.257 2.727 1.00 98.81 197 VAL A N 1
ATOM 1446 C CA . VAL A 1 197 ? 4.699 -1.105 4.003 1.00 98.81 197 VAL A CA 1
ATOM 1447 C C . VAL A 1 197 ? 3.872 -2.363 4.262 1.00 98.81 197 VAL A C 1
ATOM 1449 O O . VAL A 1 197 ? 3.190 -2.866 3.372 1.00 98.81 197 VAL A O 1
ATOM 1452 N N . THR A 1 198 ? 3.956 -2.908 5.470 1.00 98.75 198 THR A N 1
ATOM 1453 C CA . THR A 1 198 ? 3.096 -4.009 5.933 1.00 98.75 198 THR A CA 1
ATOM 1454 C C . THR A 1 198 ? 2.481 -3.630 7.266 1.00 98.75 198 THR A C 1
ATOM 1456 O O . THR A 1 198 ? 3.134 -2.956 8.068 1.00 98.75 198 THR A O 1
ATOM 1459 N N . GLY A 1 199 ? 1.250 -4.053 7.534 1.00 98.25 199 GLY A N 1
ATOM 1460 C CA . GLY A 1 199 ? 0.590 -3.631 8.762 1.00 98.25 199 GLY A CA 1
ATOM 1461 C C . GLY A 1 199 ? -0.707 -4.348 9.085 1.00 98.25 199 GLY A C 1
ATOM 1462 O O . GLY A 1 199 ? -1.176 -5.204 8.335 1.00 98.25 199 GLY A O 1
ATOM 1463 N N . CYS A 1 200 ? -1.259 -3.979 10.240 1.00 98.38 200 CYS A N 1
ATOM 1464 C CA . CYS A 1 200 ? -2.495 -4.527 10.780 1.00 98.38 200 CYS A CA 1
ATOM 1465 C C . CYS A 1 200 ? -3.630 -3.508 10.693 1.00 98.38 200 CYS A C 1
ATOM 1467 O O . CYS A 1 200 ? -3.435 -2.317 10.957 1.00 98.38 200 CYS A O 1
ATOM 1469 N N . LEU A 1 201 ? -4.819 -4.006 10.381 1.00 98.06 201 LEU A N 1
ATOM 1470 C CA . LEU A 1 201 ? -6.046 -3.239 10.232 1.00 98.06 201 LEU A CA 1
ATOM 1471 C C . LEU A 1 201 ? -6.971 -3.431 11.442 1.00 98.06 201 LEU A C 1
ATOM 1473 O O . LEU A 1 201 ? -6.961 -4.469 12.099 1.00 98.06 201 LEU A O 1
ATOM 1477 N N . ASP A 1 202 ? -7.794 -2.428 11.722 1.00 97.12 202 ASP A N 1
ATOM 1478 C CA . ASP A 1 202 ? -9.037 -2.545 12.481 1.00 97.12 202 ASP A CA 1
ATOM 1479 C C . ASP A 1 202 ? -10.196 -2.381 11.496 1.00 97.12 202 ASP A C 1
ATOM 1481 O O . ASP A 1 202 ? -10.619 -1.267 11.183 1.00 97.12 202 ASP A O 1
ATOM 1485 N N . THR A 1 203 ? -10.717 -3.495 10.985 1.00 94.81 203 THR A N 1
ATOM 1486 C CA . THR A 1 203 ? -11.800 -3.482 9.990 1.00 94.81 203 THR A CA 1
ATOM 1487 C C . THR A 1 203 ? -13.082 -2.827 10.509 1.00 94.81 203 THR A C 1
ATOM 1489 O O . THR A 1 203 ? -13.844 -2.281 9.711 1.00 94.81 203 THR A O 1
ATOM 1492 N N . SER A 1 204 ? -13.280 -2.742 11.834 1.00 95.44 204 SER A N 1
ATOM 1493 C CA . SER A 1 204 ? -14.408 -2.014 12.438 1.00 95.44 204 SER A CA 1
ATOM 1494 C C . SER A 1 204 ? -14.346 -0.491 12.236 1.00 95.44 204 SER A C 1
ATOM 1496 O O . SER A 1 204 ? -15.333 0.210 12.473 1.00 95.44 204 SER A O 1
ATOM 1498 N N . LYS A 1 205 ? -13.195 0.027 11.789 1.00 96.56 205 LYS A N 1
ATOM 1499 C CA . LYS A 1 205 ? -12.946 1.431 11.422 1.00 96.56 205 LYS A CA 1
ATOM 1500 C C . LYS A 1 205 ? -12.934 1.628 9.907 1.00 96.56 205 LYS A C 1
ATOM 1502 O O . LYS A 1 205 ? -12.203 2.458 9.378 1.00 96.56 205 LYS A O 1
ATOM 1507 N N . SER A 1 206 ? -13.702 0.824 9.188 1.00 94.31 206 SER A N 1
ATOM 1508 C CA . SER A 1 206 ? -13.809 0.910 7.739 1.00 94.31 206 SER A CA 1
ATOM 1509 C C . SER A 1 206 ? -15.187 0.465 7.272 1.00 94.31 206 SER A C 1
ATOM 1511 O O . SER A 1 206 ? -16.033 0.054 8.066 1.00 94.31 206 SER A O 1
ATOM 1513 N N . PHE A 1 207 ? -15.407 0.552 5.967 1.00 93.06 207 PHE A N 1
ATOM 1514 C CA . PHE A 1 207 ? -16.569 -0.023 5.294 1.00 93.06 207 PHE A CA 1
ATOM 1515 C C . PHE A 1 207 ? -16.254 -1.384 4.643 1.00 93.06 207 PHE A C 1
ATOM 1517 O O . PHE A 1 207 ? -17.093 -1.895 3.897 1.00 93.06 207 PHE A O 1
ATOM 1524 N N . LEU A 1 208 ? -15.060 -1.939 4.894 1.00 95.50 208 LEU A N 1
ATOM 1525 C CA . LEU A 1 208 ? -14.651 -3.249 4.393 1.00 95.50 208 LEU A CA 1
ATOM 1526 C C . LEU A 1 208 ? -15.445 -4.345 5.103 1.00 95.50 208 LEU A C 1
ATOM 1528 O O . LEU A 1 208 ? -15.722 -4.248 6.302 1.00 95.50 208 LEU A O 1
ATOM 1532 N N . ASP A 1 209 ? -15.792 -5.398 4.369 1.00 94.62 209 ASP A N 1
ATOM 1533 C CA . ASP A 1 209 ? -16.415 -6.575 4.962 1.00 94.62 209 ASP A CA 1
ATOM 1534 C C . ASP A 1 209 ? -15.361 -7.337 5.791 1.00 94.62 209 ASP A C 1
ATOM 1536 O O . ASP A 1 209 ? -14.364 -7.795 5.233 1.00 94.62 209 ASP A O 1
ATOM 1540 N N . PRO A 1 210 ? -15.539 -7.509 7.114 1.00 94.69 210 PRO A N 1
ATOM 1541 C CA . PRO A 1 210 ? -14.574 -8.222 7.953 1.00 94.69 210 PRO A CA 1
ATOM 1542 C C . PRO A 1 210 ? -14.480 -9.724 7.638 1.00 94.69 210 PRO A C 1
ATOM 1544 O O . PRO A 1 210 ? -13.631 -10.407 8.200 1.00 94.69 210 PRO A O 1
ATOM 1547 N N . SER A 1 211 ? -15.355 -10.266 6.788 1.00 95.31 211 SER A N 1
ATOM 1548 C CA . SER A 1 211 ? -15.285 -11.641 6.284 1.00 95.31 211 SER A CA 1
ATOM 1549 C C . SER A 1 211 ? -14.606 -11.764 4.917 1.00 95.31 211 SER A C 1
ATOM 1551 O O . SER A 1 211 ? -14.373 -12.884 4.458 1.00 95.31 211 SER A O 1
ATOM 1553 N N . ASP A 1 212 ? -14.246 -10.644 4.287 1.00 96.00 212 ASP A N 1
ATOM 1554 C CA . ASP A 1 212 ? -13.548 -10.632 3.008 1.00 96.00 212 ASP A CA 1
ATOM 1555 C C . ASP A 1 212 ? -12.113 -11.150 3.155 1.00 96.00 212 ASP A C 1
ATOM 1557 O O . ASP A 1 212 ? -11.301 -10.615 3.911 1.00 96.00 212 ASP A O 1
ATOM 1561 N N . THR A 1 213 ? -11.786 -12.207 2.413 1.00 95.88 213 THR A N 1
ATOM 1562 C CA . THR A 1 213 ? -10.447 -12.806 2.412 1.00 95.88 213 THR A CA 1
ATOM 1563 C C . THR A 1 213 ? -9.403 -11.952 1.699 1.00 95.88 213 THR A C 1
ATOM 1565 O O . THR A 1 213 ? -8.215 -12.224 1.857 1.00 95.88 213 THR A O 1
ATOM 1568 N N . GLY A 1 214 ? -9.832 -10.935 0.951 1.00 95.69 214 GLY A N 1
ATOM 1569 C CA . GLY A 1 214 ? -8.976 -9.948 0.314 1.00 95.69 214 GLY A CA 1
ATOM 1570 C C . GLY A 1 214 ? -8.923 -10.035 -1.208 1.00 95.69 214 GLY A C 1
ATOM 1571 O O . GLY A 1 214 ? -9.642 -10.803 -1.849 1.00 95.69 214 GLY A O 1
ATOM 1572 N N . GLY A 1 215 ? -8.039 -9.221 -1.774 1.00 95.94 215 GLY A N 1
ATOM 1573 C CA . GLY A 1 215 ? -7.769 -9.103 -3.207 1.00 95.94 215 GLY A CA 1
ATOM 1574 C C . GLY A 1 215 ? -6.466 -8.344 -3.449 1.00 95.94 215 GLY A C 1
ATOM 1575 O O . GLY A 1 215 ? -5.792 -7.962 -2.483 1.00 95.94 215 GLY A O 1
ATOM 1576 N N . GLN A 1 216 ? -6.107 -8.149 -4.719 1.00 96.94 216 GLN A N 1
ATOM 1577 C CA . GLN A 1 216 ? -4.859 -7.493 -5.096 1.00 96.94 216 GLN A CA 1
ATOM 1578 C C . GLN A 1 216 ? -5.112 -6.266 -5.974 1.00 96.94 216 GLN A C 1
ATOM 158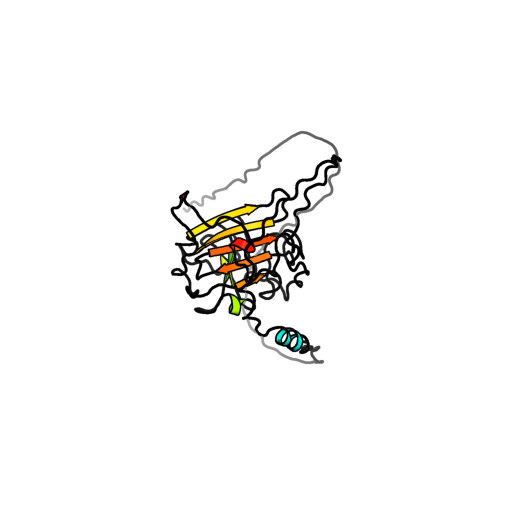0 O O . GLN A 1 216 ? -5.790 -6.344 -6.988 1.00 96.94 216 GLN A O 1
ATOM 1585 N N . PHE A 1 217 ? -4.457 -5.160 -5.643 1.00 97.31 217 PHE A N 1
ATOM 1586 C CA . PHE A 1 217 ? -4.252 -4.053 -6.568 1.00 97.31 217 PHE A CA 1
ATOM 1587 C C . PHE A 1 217 ? -2.816 -4.069 -7.085 1.00 97.31 217 PHE A C 1
ATOM 1589 O O . PHE A 1 217 ? -1.875 -4.378 -6.347 1.00 97.31 217 PHE A O 1
ATOM 1596 N N . ASP A 1 218 ? -2.631 -3.734 -8.356 1.00 95.75 218 ASP A N 1
ATOM 1597 C CA . ASP A 1 218 ? -1.317 -3.723 -8.987 1.00 95.75 218 ASP A CA 1
ATOM 1598 C C . ASP A 1 218 ? -1.207 -2.599 -10.024 1.00 95.75 218 ASP A C 1
ATOM 1600 O O . ASP A 1 218 ? -2.089 -1.757 -10.188 1.00 95.75 218 ASP A O 1
ATOM 1604 N N . VAL A 1 219 ? -0.087 -2.561 -10.740 1.00 94.50 219 VAL A N 1
ATOM 1605 C CA . VAL A 1 219 ? 0.150 -1.544 -11.772 1.00 94.50 219 VAL A CA 1
ATOM 1606 C C . VAL A 1 219 ? -0.893 -1.559 -12.901 1.00 94.50 219 VAL A C 1
ATOM 1608 O O . VAL A 1 219 ? -1.086 -0.542 -13.563 1.00 94.50 219 VAL A O 1
ATOM 1611 N N . ARG A 1 220 ? -1.588 -2.677 -13.141 1.00 92.75 220 ARG A N 1
ATOM 1612 C CA . ARG A 1 220 ? -2.583 -2.797 -14.211 1.00 92.75 220 ARG A CA 1
ATOM 1613 C C . ARG A 1 220 ? -3.917 -2.178 -13.804 1.00 92.75 220 ARG A C 1
ATOM 1615 O O . ARG A 1 220 ? -4.550 -1.551 -14.663 1.00 92.75 220 ARG A O 1
ATOM 1622 N N . PHE A 1 221 ? -4.336 -2.368 -12.549 1.00 92.56 221 PHE A N 1
ATOM 1623 C CA . PHE A 1 221 ? -5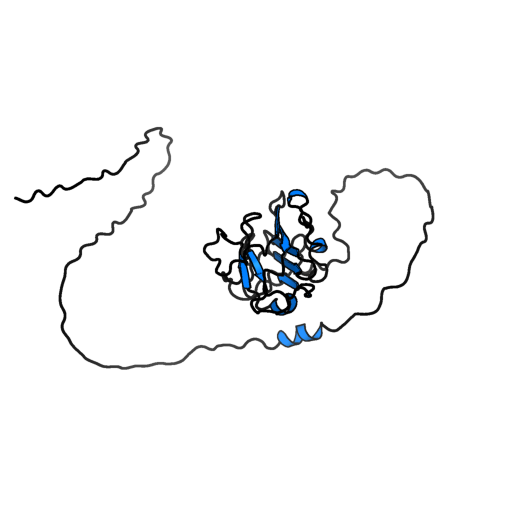.646 -1.941 -12.058 1.00 92.56 221 PHE A CA 1
ATOM 1624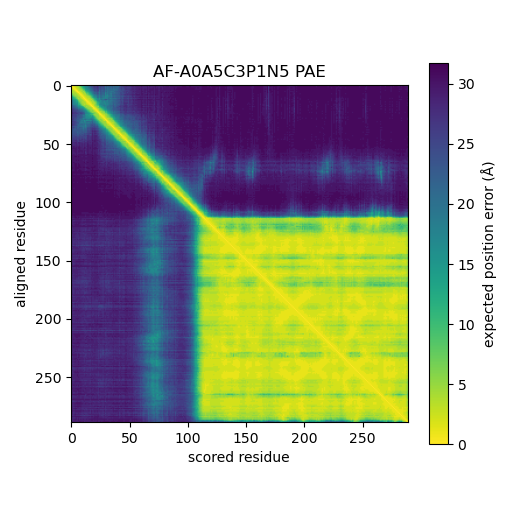 C C . PHE A 1 221 ? -5.633 -1.360 -10.630 1.00 92.56 221 PHE A C 1
ATOM 1626 O O . PHE A 1 221 ? -4.941 -1.889 -9.757 1.00 92.56 221 PHE A O 1
ATOM 1633 N N . PRO A 1 222 ? -6.427 -0.297 -10.368 1.00 94.56 222 PRO A N 1
ATOM 1634 C CA . PRO A 1 222 ? -7.400 0.358 -11.260 1.00 94.56 222 PRO A CA 1
ATOM 1635 C C . PRO A 1 222 ? -6.746 1.153 -12.406 1.00 94.56 222 PRO A C 1
ATOM 1637 O O . PRO A 1 222 ? -5.531 1.335 -12.447 1.00 94.56 222 PRO A O 1
ATOM 1640 N N . ASN A 1 223 ? -7.536 1.635 -13.372 1.00 93.69 223 ASN A N 1
ATOM 1641 C CA . ASN A 1 223 ? -6.993 2.426 -14.486 1.00 93.69 223 ASN A CA 1
ATOM 1642 C C . ASN A 1 223 ? -6.203 3.640 -13.956 1.00 93.69 223 ASN A C 1
ATOM 1644 O O . ASN A 1 223 ? -6.734 4.465 -13.216 1.00 93.69 223 ASN A O 1
ATOM 1648 N N . GLY A 1 224 ? -4.948 3.778 -14.371 1.00 92.94 224 GLY A N 1
ATOM 1649 C CA . GLY A 1 224 ? -4.047 4.837 -13.941 1.00 92.94 224 GLY A CA 1
ATOM 1650 C C . GLY A 1 224 ? -3.402 4.560 -12.586 1.00 92.94 224 GLY A C 1
ATOM 1651 O O . GLY A 1 224 ? -2.897 5.499 -11.964 1.00 92.94 224 GLY A O 1
ATOM 1652 N N . ALA A 1 225 ? -3.450 3.317 -12.108 1.00 95.12 225 ALA A N 1
ATOM 1653 C CA . ALA A 1 225 ? -2.766 2.893 -10.903 1.00 95.12 225 ALA A CA 1
ATOM 1654 C C . ALA A 1 225 ? -1.264 3.169 -10.994 1.00 95.12 225 ALA A C 1
ATOM 1656 O O . ALA A 1 225 ? -0.607 2.870 -11.994 1.00 95.12 225 ALA A O 1
ATOM 1657 N N . GLN A 1 226 ? -0.711 3.755 -9.938 1.00 95.50 226 GLN A N 1
ATOM 1658 C CA . GLN A 1 226 ? 0.732 3.906 -9.800 1.00 95.50 226 GLN A CA 1
ATOM 1659 C C . GLN A 1 226 ? 1.132 4.017 -8.336 1.00 95.50 226 GLN A C 1
ATOM 1661 O O . GLN A 1 226 ? 0.388 4.551 -7.513 1.00 95.50 226 GLN A O 1
ATOM 1666 N N . CYS A 1 227 ? 2.369 3.628 -8.052 1.00 96.56 227 CYS A N 1
ATOM 1667 C CA . CYS A 1 227 ? 3.052 4.067 -6.852 1.00 96.56 227 CYS A CA 1
ATOM 1668 C C . CYS A 1 227 ? 4.003 5.221 -7.176 1.00 96.56 227 CYS A C 1
ATOM 1670 O O . CYS A 1 227 ? 4.712 5.206 -8.183 1.00 96.56 227 CYS A O 1
ATOM 1672 N N . THR A 1 228 ? 4.045 6.231 -6.309 1.00 96.38 228 THR A N 1
ATOM 1673 C CA . THR A 1 228 ? 4.958 7.376 -6.472 1.00 96.38 228 THR A CA 1
ATOM 1674 C C . THR A 1 228 ? 6.432 6.965 -6.454 1.00 96.38 228 THR A C 1
ATOM 1676 O O . THR A 1 228 ? 7.260 7.607 -7.102 1.00 96.38 228 THR A O 1
ATOM 1679 N N . PHE A 1 229 ? 6.772 5.875 -5.759 1.00 96.88 229 PHE A N 1
ATOM 1680 C CA . PHE A 1 229 ? 8.088 5.252 -5.852 1.00 96.88 229 PHE A CA 1
ATOM 1681 C C . PHE A 1 229 ? 8.222 4.483 -7.171 1.00 96.88 229 PHE A C 1
ATOM 1683 O O . PHE A 1 229 ? 7.382 3.650 -7.488 1.00 96.88 229 PHE A O 1
ATOM 1690 N N . GLY A 1 230 ? 9.277 4.769 -7.939 1.00 94.00 230 GLY A N 1
ATOM 1691 C CA . GLY A 1 230 ? 9.458 4.246 -9.301 1.00 94.00 230 GLY A CA 1
ATOM 1692 C C . GLY A 1 230 ? 8.677 5.031 -10.362 1.00 94.00 230 GLY A C 1
ATOM 1693 O O . GLY A 1 230 ? 9.186 5.229 -11.464 1.00 94.00 230 GLY A O 1
ATOM 1694 N N . GLY A 1 231 ? 7.512 5.576 -9.999 1.00 92.56 231 GLY A N 1
ATOM 1695 C CA . GLY A 1 231 ? 6.683 6.420 -10.856 1.00 92.56 231 GLY A CA 1
ATOM 1696 C C . GLY A 1 231 ? 5.745 5.625 -11.767 1.00 92.56 231 GLY A C 1
ATOM 1697 O O . GLY A 1 231 ? 5.586 4.414 -11.632 1.00 92.56 231 GLY A O 1
ATOM 1698 N N . TYR A 1 232 ? 5.102 6.323 -12.704 1.00 90.44 232 TYR A N 1
ATOM 1699 C CA . TYR A 1 232 ? 4.099 5.727 -13.586 1.00 90.44 232 TYR A CA 1
ATOM 1700 C C . TYR A 1 232 ? 4.669 4.568 -14.419 1.00 90.44 232 TYR A C 1
ATOM 1702 O O . TYR A 1 232 ? 5.667 4.732 -15.122 1.00 90.44 232 TYR A O 1
ATOM 1710 N N . GLY A 1 233 ? 4.014 3.408 -14.346 1.00 90.56 233 GLY A N 1
ATOM 1711 C CA . GLY A 1 233 ? 4.433 2.175 -15.019 1.00 90.56 233 GLY A CA 1
ATOM 1712 C C . GLY A 1 233 ? 5.441 1.327 -14.244 1.00 90.56 233 GLY A C 1
ATOM 1713 O O . GLY A 1 233 ? 5.679 0.185 -14.630 1.00 90.56 233 GLY A O 1
ATOM 1714 N N . ALA A 1 234 ? 6.008 1.829 -13.144 1.00 95.19 234 ALA A N 1
ATOM 1715 C CA . ALA A 1 234 ? 6.782 0.983 -12.248 1.00 95.19 234 ALA A CA 1
ATOM 1716 C C . ALA A 1 234 ? 5.870 -0.029 -11.540 1.00 95.19 234 ALA A C 1
ATOM 1718 O O . ALA A 1 234 ? 4.732 0.284 -11.181 1.00 95.19 234 ALA A O 1
ATOM 1719 N N . SER A 1 235 ? 6.367 -1.253 -11.347 1.00 96.38 235 SER A N 1
ATOM 1720 C CA . SER A 1 235 ? 5.585 -2.314 -10.720 1.00 96.38 235 SER A CA 1
ATOM 1721 C C . SER A 1 235 ? 5.287 -1.979 -9.261 1.00 96.38 235 SER A C 1
ATOM 1723 O O . SER A 1 235 ? 6.162 -1.545 -8.512 1.00 96.38 235 SER A O 1
ATOM 1725 N N . PHE A 1 236 ? 4.062 -2.251 -8.834 1.00 97.44 236 PHE A N 1
ATOM 1726 C CA . PHE A 1 236 ? 3.717 -2.352 -7.427 1.00 97.44 236 PHE A CA 1
ATOM 1727 C C . PHE A 1 236 ? 2.687 -3.462 -7.252 1.00 97.44 236 PHE A C 1
ATOM 1729 O O . PHE A 1 236 ? 1.994 -3.827 -8.203 1.00 97.44 236 PHE A O 1
ATOM 1736 N N . ILE A 1 237 ? 2.625 -3.994 -6.040 1.00 97.62 237 ILE A N 1
ATOM 1737 C CA . ILE A 1 237 ? 1.580 -4.914 -5.607 1.00 97.62 237 ILE A CA 1
ATOM 1738 C C . ILE A 1 237 ? 1.085 -4.470 -4.241 1.00 97.62 237 ILE A C 1
ATOM 1740 O O . ILE A 1 237 ? 1.881 -4.114 -3.367 1.00 97.62 237 ILE A O 1
ATOM 1744 N N . GLU A 1 238 ? -0.222 -4.507 -4.063 1.00 98.50 238 GLU A N 1
ATOM 1745 C CA . GLU A 1 238 ? -0.904 -4.234 -2.813 1.00 98.50 238 GLU A CA 1
ATOM 1746 C C . GLU A 1 238 ? -1.939 -5.326 -2.576 1.00 98.50 238 GLU A C 1
ATOM 1748 O O . GLU A 1 238 ? -2.729 -5.635 -3.460 1.00 98.50 238 GLU A O 1
ATOM 1753 N N . LEU A 1 239 ? -1.925 -5.931 -1.393 1.00 98.38 239 LEU A N 1
ATOM 1754 C CA . LEU A 1 239 ? -2.972 -6.843 -0.960 1.00 98.38 239 LEU A CA 1
ATOM 1755 C C . LEU A 1 239 ? -3.589 -6.299 0.323 1.00 98.38 239 LEU A C 1
ATOM 1757 O O . LEU A 1 239 ? -2.889 -5.896 1.260 1.00 98.38 239 LEU A O 1
ATOM 1761 N N . VAL A 1 240 ? -4.914 -6.341 0.370 1.00 98.19 240 VAL A N 1
ATOM 1762 C CA . VAL A 1 240 ? -5.712 -5.959 1.533 1.00 98.19 240 VAL A CA 1
ATOM 1763 C C . VAL A 1 240 ? -6.533 -7.173 1.922 1.00 98.19 240 VAL A C 1
ATOM 1765 O O . VAL A 1 240 ? -7.273 -7.701 1.100 1.00 98.19 240 VAL A O 1
ATOM 1768 N N . GLU A 1 241 ? -6.389 -7.633 3.164 1.00 97.75 241 GLU A N 1
ATOM 1769 C CA . GLU A 1 241 ? -6.998 -8.870 3.662 1.00 97.75 241 GLU A CA 1
ATOM 1770 C C . GLU A 1 241 ? -7.809 -8.586 4.935 1.00 97.75 241 GLU A C 1
ATOM 1772 O O . GLU A 1 241 ? -7.313 -8.796 6.051 1.00 97.75 241 GLU A O 1
ATOM 1777 N N . PRO A 1 242 ? -9.054 -8.091 4.798 1.00 96.88 242 PRO A N 1
ATOM 1778 C CA . PRO A 1 242 ? -9.891 -7.710 5.935 1.00 96.88 242 PRO A CA 1
ATOM 1779 C C . PRO A 1 242 ? -10.102 -8.838 6.953 1.00 96.88 242 PRO A C 1
ATOM 1781 O O . PRO A 1 242 ? -9.917 -8.623 8.149 1.00 96.88 242 PRO A O 1
ATOM 1784 N N . ALA A 1 243 ? -10.391 -10.061 6.500 1.00 96.62 243 ALA A N 1
ATOM 1785 C CA . ALA A 1 243 ? -10.609 -11.222 7.368 1.00 96.62 243 ALA A CA 1
ATOM 1786 C C . ALA A 1 243 ? -9.367 -11.654 8.157 1.00 96.62 243 ALA A C 1
ATOM 1788 O O . ALA A 1 243 ? -9.488 -12.343 9.169 1.00 96.62 243 ALA A O 1
ATOM 1789 N N . ALA A 1 244 ? -8.177 -11.255 7.704 1.00 96.88 244 ALA A N 1
ATOM 1790 C CA . ALA A 1 244 ? -6.914 -11.476 8.398 1.00 96.88 244 ALA A CA 1
ATOM 1791 C C . ALA A 1 244 ? -6.373 -10.191 9.052 1.00 96.88 244 ALA A C 1
ATOM 1793 O O . ALA A 1 244 ? -5.201 -10.162 9.425 1.00 96.88 244 ALA A O 1
ATOM 1794 N N . ASN A 1 245 ? -7.196 -9.132 9.133 1.00 97.69 245 ASN A N 1
ATOM 1795 C CA . ASN A 1 245 ? -6.877 -7.820 9.698 1.00 97.69 245 ASN A CA 1
ATOM 1796 C C . ASN A 1 245 ? -5.488 -7.305 9.286 1.00 97.69 245 ASN A C 1
ATOM 1798 O O . ASN A 1 245 ? -4.732 -6.794 10.118 1.00 97.69 245 ASN A O 1
ATOM 1802 N N . ARG A 1 246 ? -5.118 -7.437 8.008 1.00 98.19 246 ARG A N 1
ATOM 1803 C CA . ARG A 1 246 ? -3.791 -7.025 7.527 1.00 98.19 246 ARG A CA 1
ATOM 1804 C C . ARG A 1 246 ? -3.800 -6.478 6.115 1.00 98.19 246 ARG A C 1
ATOM 1806 O O . ARG A 1 246 ? -4.704 -6.736 5.328 1.00 98.19 246 ARG A O 1
ATOM 1813 N N . PHE A 1 247 ? -2.741 -5.744 5.810 1.00 98.69 247 PHE A N 1
ATOM 1814 C CA . PHE A 1 247 ? -2.436 -5.268 4.472 1.00 98.69 247 PHE A CA 1
ATOM 1815 C C . PHE A 1 247 ? -0.933 -5.334 4.221 1.00 98.69 247 PHE A C 1
ATOM 1817 O O . PHE A 1 247 ? -0.111 -5.396 5.149 1.00 98.69 247 PHE A O 1
ATOM 1824 N N . CYS A 1 248 ? -0.574 -5.276 2.951 1.00 98.69 248 CYS A N 1
ATOM 1825 C CA . CYS A 1 248 ? 0.798 -5.166 2.514 1.00 98.69 248 CYS A CA 1
ATOM 1826 C C . CYS A 1 248 ? 0.854 -4.484 1.155 1.00 98.69 248 CYS A C 1
ATOM 1828 O O . CYS A 1 248 ? 0.062 -4.785 0.273 1.00 98.69 248 CYS A O 1
ATOM 1830 N N . MET A 1 249 ? 1.822 -3.597 0.977 1.00 98.69 249 MET A N 1
ATOM 1831 C CA . MET A 1 249 ? 2.082 -2.933 -0.291 1.00 98.69 249 MET A CA 1
ATOM 1832 C C . MET A 1 249 ? 3.583 -2.856 -0.517 1.00 98.69 249 MET A C 1
ATOM 1834 O O . MET A 1 249 ? 4.336 -2.528 0.402 1.00 98.69 249 MET A O 1
ATOM 1838 N N . ARG A 1 250 ? 4.030 -3.128 -1.741 1.00 98.62 250 ARG A N 1
ATOM 1839 C CA . ARG A 1 250 ? 5.415 -2.938 -2.168 1.00 98.62 250 ARG A CA 1
ATOM 1840 C C . ARG A 1 250 ? 5.428 -2.231 -3.508 1.00 98.62 250 ARG A C 1
ATOM 1842 O O . ARG A 1 250 ? 4.801 -2.690 -4.455 1.00 98.62 250 ARG A O 1
ATOM 1849 N N . CYS A 1 251 ? 6.200 -1.158 -3.572 1.00 98.50 251 CYS A N 1
ATOM 1850 C CA . CYS A 1 251 ? 6.484 -0.416 -4.786 1.00 98.50 251 CYS A CA 1
ATOM 1851 C C . CYS A 1 251 ? 7.914 -0.690 -5.229 1.00 98.50 251 CYS A C 1
ATOM 1853 O O . CYS A 1 251 ? 8.846 -0.596 -4.423 1.00 98.50 251 CYS A O 1
ATOM 1855 N N . CYS A 1 252 ? 8.091 -0.992 -6.507 1.00 98.38 252 CYS A N 1
ATOM 1856 C CA . CYS A 1 252 ? 9.384 -1.252 -7.113 1.00 98.38 252 CYS A CA 1
ATOM 1857 C C . CYS A 1 252 ? 9.862 -0.041 -7.918 1.00 98.38 252 CYS A C 1
ATOM 1859 O O . CYS A 1 252 ? 9.079 0.793 -8.360 1.00 98.38 252 CYS A O 1
ATOM 1861 N N . SER A 1 253 ? 11.174 0.081 -8.103 1.00 97.94 253 SER A N 1
ATOM 1862 C CA . SER A 1 253 ? 11.779 1.220 -8.802 1.00 97.94 253 SER A CA 1
ATOM 1863 C C . SER A 1 253 ? 11.662 1.128 -10.325 1.00 97.94 253 SER A C 1
ATOM 1865 O O . SER A 1 253 ? 12.110 2.024 -11.038 1.00 97.94 253 SER A O 1
ATOM 1867 N N . SER A 1 254 ? 11.176 0.004 -10.848 1.0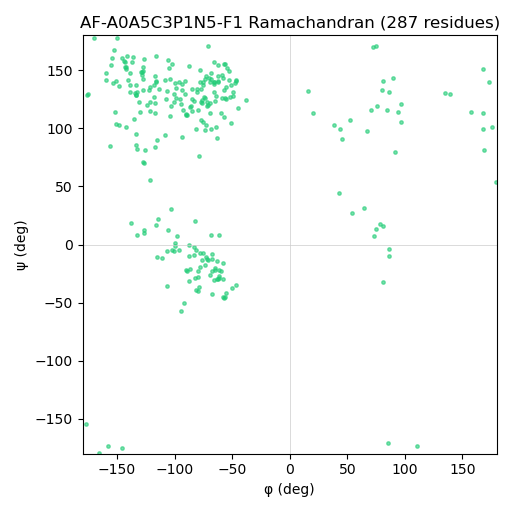0 96.50 254 SER A N 1
ATOM 1868 C CA . SER A 1 254 ? 11.212 -0.324 -12.271 1.00 96.50 254 SER A CA 1
ATOM 1869 C C . SER A 1 254 ? 9.936 -1.035 -12.702 1.00 96.50 254 SER A C 1
ATOM 1871 O O . SER A 1 254 ? 9.270 -1.684 -11.895 1.00 96.50 254 SER A O 1
ATOM 1873 N N . ALA A 1 255 ? 9.599 -0.883 -13.980 1.00 95.06 255 ALA A N 1
ATOM 1874 C CA . ALA A 1 255 ? 8.552 -1.663 -14.625 1.00 95.06 255 ALA A CA 1
ATOM 1875 C C . ALA A 1 255 ? 8.950 -3.145 -14.696 1.00 95.06 255 ALA A C 1
ATOM 1877 O O . ALA A 1 255 ? 10.139 -3.474 -14.676 1.00 95.06 255 ALA A O 1
ATOM 1878 N N . ASP A 1 256 ? 7.951 -4.017 -14.810 1.00 93.56 256 ASP A N 1
ATOM 1879 C CA . ASP A 1 256 ? 8.100 -5.468 -14.965 1.00 93.56 256 ASP A CA 1
ATOM 1880 C C . ASP A 1 256 ? 8.954 -6.173 -13.894 1.00 93.56 256 ASP A C 1
ATOM 1882 O O . ASP A 1 256 ? 9.510 -7.246 -14.144 1.00 93.56 256 ASP A O 1
ATOM 1886 N N . ASP A 1 257 ? 9.040 -5.625 -12.678 1.00 95.56 257 ASP A N 1
ATOM 1887 C CA . ASP A 1 257 ? 9.798 -6.242 -11.585 1.00 95.56 257 ASP A CA 1
ATOM 1888 C C . ASP A 1 257 ? 9.012 -7.395 -10.942 1.00 95.56 257 ASP A C 1
ATOM 1890 O O . ASP A 1 257 ? 8.470 -7.286 -9.844 1.00 95.56 257 ASP A O 1
ATOM 1894 N N . GLN A 1 258 ? 8.975 -8.537 -11.628 1.00 94.81 258 GLN A N 1
ATOM 1895 C CA . GLN A 1 258 ? 8.334 -9.760 -11.132 1.00 94.81 258 GLN A CA 1
ATOM 1896 C C . GLN A 1 258 ? 9.156 -10.487 -10.060 1.00 94.81 258 GLN A C 1
ATOM 1898 O O . GLN A 1 258 ? 8.686 -11.468 -9.484 1.00 94.81 258 GLN A O 1
ATOM 1903 N N . GLU A 1 259 ? 10.393 -10.059 -9.795 1.00 94.94 259 GLU A N 1
ATOM 1904 C CA . GLU A 1 259 ? 11.211 -10.636 -8.726 1.00 94.94 259 GLU A CA 1
ATOM 1905 C C . GLU A 1 259 ? 10.843 -10.045 -7.365 1.00 94.94 259 GLU A C 1
ATOM 1907 O O . GLU A 1 259 ? 10.801 -10.776 -6.370 1.00 94.94 259 GLU A O 1
ATOM 1912 N N . ASN A 1 260 ? 10.561 -8.741 -7.321 1.00 96.00 260 ASN A N 1
ATOM 1913 C CA . ASN A 1 260 ? 10.237 -8.029 -6.090 1.00 96.00 260 ASN A CA 1
ATOM 1914 C C . ASN A 1 260 ? 8.749 -7.665 -5.982 1.00 96.00 260 ASN A C 1
ATOM 1916 O O . ASN A 1 260 ? 8.213 -7.732 -4.877 1.00 96.00 260 ASN A O 1
ATOM 1920 N N . CYS A 1 261 ? 8.080 -7.331 -7.086 1.00 96.31 261 CYS A N 1
ATOM 1921 C CA . CYS A 1 261 ? 6.670 -6.930 -7.156 1.00 96.31 261 CYS A CA 1
ATOM 1922 C C . CYS A 1 261 ? 5.868 -7.862 -8.084 1.00 96.31 261 CYS A C 1
ATOM 1924 O O . CYS A 1 261 ? 5.241 -7.421 -9.043 1.00 96.31 261 CYS A O 1
ATOM 1926 N N . ASN A 1 262 ? 5.912 -9.169 -7.812 1.00 95.44 262 ASN A N 1
ATOM 1927 C CA . ASN A 1 262 ? 5.210 -10.177 -8.609 1.00 95.44 262 ASN A CA 1
ATOM 1928 C C . ASN A 1 262 ? 3.685 -10.074 -8.447 1.00 95.44 262 ASN A C 1
ATOM 1930 O O . ASN A 1 262 ? 3.173 -10.392 -7.370 1.00 95.44 262 ASN A O 1
ATOM 1934 N N . SER A 1 263 ? 2.962 -9.701 -9.506 1.00 93.56 263 SER A N 1
ATOM 1935 C CA . SER A 1 263 ? 1.501 -9.554 -9.430 1.00 93.56 263 SER A CA 1
ATOM 1936 C C . SER A 1 263 ? 0.723 -10.867 -9.603 1.00 93.56 263 SER A C 1
ATOM 1938 O O . SER A 1 263 ? -0.437 -10.973 -9.225 1.00 93.56 263 SER A O 1
ATOM 1940 N N . HIS A 1 264 ? 1.379 -11.964 -9.986 1.00 92.81 264 HIS A N 1
ATOM 1941 C CA . HIS A 1 264 ? 0.745 -13.286 -10.132 1.00 92.81 264 HIS A CA 1
ATOM 1942 C C . HIS A 1 264 ? 0.604 -14.064 -8.806 1.00 92.81 264 HIS A C 1
ATOM 1944 O O . HIS A 1 264 ? 0.499 -15.291 -8.809 1.00 92.81 264 HIS A O 1
ATOM 1950 N N . GLN A 1 265 ? 0.651 -13.370 -7.663 1.00 88.94 265 GLN A N 1
ATOM 1951 C CA . GLN A 1 265 ? 0.530 -13.928 -6.303 1.00 88.94 265 GLN A CA 1
ATOM 1952 C C . GLN A 1 265 ? -0.737 -13.455 -5.565 1.00 88.94 265 GLN A C 1
ATOM 1954 O O . GLN A 1 265 ? -0.790 -13.500 -4.335 1.00 88.94 265 GLN A O 1
ATOM 1959 N N . ASP A 1 266 ? -1.756 -13.021 -6.304 1.00 84.69 266 ASP A N 1
ATOM 1960 C CA . ASP A 1 266 ? -3.054 -12.510 -5.827 1.00 84.69 266 ASP A CA 1
ATOM 1961 C C . ASP A 1 266 ? -3.728 -13.377 -4.745 1.00 84.69 266 ASP A C 1
ATOM 1963 O O . ASP A 1 266 ? -4.324 -12.860 -3.805 1.00 84.69 266 ASP A O 1
ATOM 1967 N N . ARG A 1 267 ? -3.577 -14.704 -4.817 1.00 88.62 267 ARG A N 1
ATOM 1968 C CA . ARG A 1 267 ? -4.174 -15.663 -3.863 1.00 88.62 267 ARG A CA 1
ATOM 1969 C C . ARG A 1 267 ? -3.226 -16.193 -2.795 1.00 88.62 267 ARG A C 1
ATOM 1971 O O . ARG A 1 267 ? -3.644 -16.971 -1.938 1.00 88.62 267 ARG A O 1
ATOM 1978 N N . ALA A 1 268 ? -1.944 -15.855 -2.875 1.00 91.69 268 ALA A N 1
ATOM 1979 C CA . ALA A 1 268 ? -0.935 -16.361 -1.945 1.00 91.69 268 ALA A CA 1
ATOM 1980 C C . ALA A 1 268 ? -0.973 -15.628 -0.594 1.00 91.69 268 ALA A C 1
ATOM 1982 O O . ALA A 1 268 ? -0.465 -16.132 0.415 1.00 91.69 268 ALA A O 1
ATOM 1983 N N . GLY A 1 269 ? -1.579 -14.443 -0.607 1.00 94.81 269 GLY A N 1
ATOM 1984 C CA . GLY A 1 269 ? -1.767 -13.564 0.523 1.00 94.81 269 GLY A CA 1
ATOM 1985 C C . GLY A 1 269 ? -0.512 -12.818 0.966 1.00 94.81 269 GLY A C 1
ATOM 1986 O O . GLY A 1 269 ? 0.609 -13.098 0.528 1.00 94.81 269 GLY A O 1
ATOM 1987 N N . CYS A 1 270 ? -0.698 -11.862 1.869 1.00 97.19 270 CYS A N 1
ATOM 1988 C CA . CYS A 1 270 ? 0.296 -10.860 2.227 1.00 97.19 270 CYS A CA 1
ATOM 1989 C C . CYS A 1 270 ? 1.614 -11.446 2.726 1.00 97.19 270 CYS A C 1
ATOM 1991 O O . CYS A 1 270 ? 2.685 -11.060 2.263 1.00 97.19 270 CYS A O 1
ATOM 1993 N N . GLN A 1 271 ? 1.555 -12.430 3.624 1.00 95.56 271 GLN A N 1
ATOM 1994 C CA . GLN A 1 271 ? 2.753 -13.065 4.182 1.00 95.56 271 GLN A CA 1
ATOM 1995 C C . GLN A 1 271 ? 3.616 -13.753 3.110 1.00 95.56 271 GLN A C 1
ATOM 1997 O O . GLN A 1 271 ? 4.831 -13.859 3.287 1.00 95.56 271 GLN A O 1
ATOM 2002 N N . THR A 1 272 ? 3.002 -14.194 2.007 1.00 95.12 272 THR A N 1
ATOM 2003 C CA . THR A 1 272 ? 3.685 -14.876 0.904 1.00 95.12 272 THR A CA 1
ATOM 2004 C C . THR A 1 272 ? 4.132 -13.892 -0.174 1.00 95.12 272 THR A C 1
ATOM 2006 O O . THR A 1 272 ? 5.300 -13.915 -0.560 1.00 95.12 272 THR A O 1
ATOM 2009 N N . ALA A 1 273 ? 3.230 -13.026 -0.649 1.00 95.44 273 ALA A N 1
ATOM 2010 C CA . ALA A 1 273 ? 3.507 -12.070 -1.722 1.00 95.44 273 ALA A CA 1
ATOM 2011 C C . ALA A 1 273 ? 4.505 -10.988 -1.274 1.00 95.44 273 ALA A C 1
ATOM 2013 O O . ALA A 1 273 ? 5.464 -10.667 -1.981 1.00 95.44 273 ALA A O 1
ATOM 2014 N N . ILE A 1 274 ? 4.329 -10.471 -0.054 1.00 97.25 274 ILE A N 1
ATOM 2015 C CA . ILE A 1 274 ? 5.164 -9.424 0.537 1.00 97.25 274 ILE A CA 1
ATOM 2016 C C . ILE A 1 274 ? 5.550 -9.845 1.962 1.00 97.25 274 ILE A C 1
ATOM 2018 O O . ILE A 1 274 ? 4.950 -9.404 2.949 1.00 97.25 274 ILE A O 1
ATOM 2022 N N . PRO A 1 275 ? 6.587 -10.690 2.115 1.00 96.44 275 PRO A N 1
ATOM 2023 C CA . PRO A 1 275 ? 7.123 -10.998 3.433 1.00 96.44 275 PRO A CA 1
ATOM 2024 C C . PRO A 1 275 ? 7.524 -9.707 4.162 1.00 96.44 275 PRO A C 1
ATOM 2026 O O . PRO A 1 275 ? 8.139 -8.813 3.572 1.00 96.44 275 PRO A O 1
ATOM 2029 N N . GLY A 1 276 ? 7.169 -9.599 5.441 1.00 96.25 276 GLY A N 1
ATOM 2030 C CA . GLY A 1 276 ? 7.321 -8.367 6.212 1.00 96.25 276 GLY A CA 1
ATOM 2031 C C . GLY A 1 276 ? 6.915 -8.533 7.671 1.00 96.25 276 GLY A C 1
ATOM 2032 O O . GLY A 1 276 ? 6.974 -9.632 8.226 1.00 96.25 276 GLY A O 1
ATOM 2033 N N . THR A 1 277 ? 6.518 -7.432 8.303 1.00 97.56 277 THR A N 1
ATOM 2034 C CA . THR A 1 277 ? 6.141 -7.402 9.719 1.00 97.56 277 THR A CA 1
ATOM 2035 C C . THR A 1 277 ? 4.625 -7.353 9.868 1.00 97.56 277 THR A C 1
ATOM 2037 O O . THR A 1 277 ? 3.990 -6.395 9.437 1.00 97.56 277 THR A O 1
ATOM 2040 N N . TYR A 1 278 ? 4.079 -8.385 10.517 1.00 97.06 278 TYR A N 1
ATOM 2041 C CA . TYR A 1 278 ? 2.644 -8.565 10.797 1.00 97.06 278 TYR A CA 1
ATOM 2042 C C . TYR A 1 278 ? 2.359 -8.821 12.288 1.00 97.06 278 TYR A C 1
ATOM 2044 O O . TYR A 1 278 ? 1.260 -9.199 12.684 1.00 97.06 278 TYR A O 1
ATOM 2052 N N . SER A 1 279 ? 3.375 -8.641 13.128 1.00 96.62 279 SER A N 1
ATOM 2053 C CA . SER A 1 279 ? 3.277 -8.704 14.580 1.00 96.62 279 SER A CA 1
ATOM 2054 C C . SER A 1 279 ? 4.119 -7.572 15.148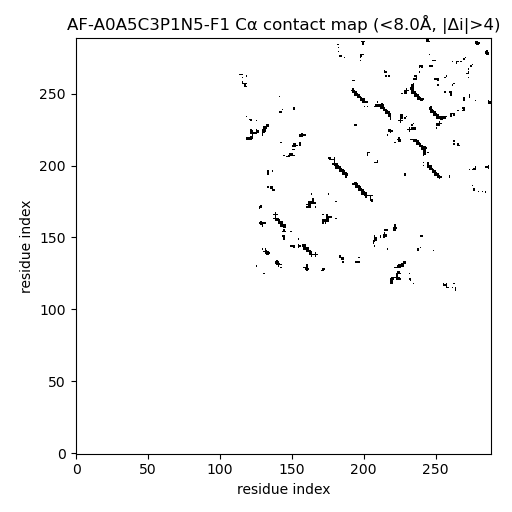 1.00 96.62 279 SER A C 1
ATOM 2056 O O . SER A 1 279 ? 5.269 -7.392 14.742 1.00 96.62 279 SER A O 1
ATOM 2058 N N . PHE A 1 280 ? 3.529 -6.814 16.067 1.00 97.12 280 PHE A N 1
ATOM 2059 C CA . PHE A 1 280 ? 4.075 -5.605 16.677 1.00 97.12 280 PHE A CA 1
ATOM 2060 C C . PHE A 1 280 ? 4.002 -5.732 18.207 1.00 97.12 280 PHE A C 1
ATOM 2062 O O . PHE A 1 280 ? 3.169 -5.081 18.854 1.00 97.12 280 PHE A O 1
ATOM 2069 N N . PRO A 1 281 ? 4.835 -6.594 18.825 1.00 95.62 281 PRO A N 1
ATOM 2070 C CA . PRO A 1 281 ? 4.820 -6.811 20.271 1.00 95.62 281 PRO A CA 1
ATOM 2071 C C . PRO A 1 281 ? 5.070 -5.532 21.075 1.00 95.62 281 PRO A C 1
ATOM 2073 O O . PRO A 1 281 ? 4.552 -5.388 22.178 1.00 95.62 281 PRO A O 1
ATOM 2076 N N . GLU A 1 282 ? 5.829 -4.588 20.517 1.00 95.69 282 GLU A N 1
ATOM 2077 C CA . GLU A 1 282 ? 6.105 -3.283 21.113 1.00 95.69 282 GLU A CA 1
ATOM 2078 C C . GLU A 1 282 ? 4.853 -2.404 21.255 1.00 95.69 282 GLU A C 1
ATOM 2080 O O . GLU A 1 282 ? 4.825 -1.519 22.109 1.00 95.69 282 GLU A O 1
ATOM 2085 N N . LEU A 1 283 ? 3.815 -2.679 20.459 1.00 95.19 283 LEU A N 1
ATOM 2086 C CA . LEU A 1 283 ? 2.511 -2.017 20.510 1.00 95.19 283 LEU A CA 1
ATOM 2087 C C . LEU A 1 283 ? 1.413 -2.911 21.108 1.00 95.19 283 LEU A C 1
ATOM 2089 O O . LEU A 1 283 ? 0.288 -2.453 21.288 1.00 95.19 283 LEU A O 1
ATOM 2093 N N . GLY A 1 284 ? 1.712 -4.183 21.398 1.00 95.19 284 GLY A N 1
ATOM 2094 C CA . GLY A 1 284 ? 0.703 -5.171 21.787 1.00 95.19 284 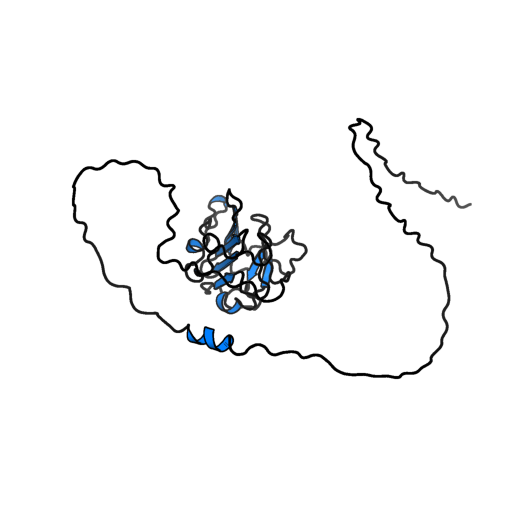GLY A CA 1
ATOM 2095 C C . GLY A 1 284 ? -0.313 -5.465 20.677 1.00 95.19 284 GLY A C 1
ATOM 2096 O O . GLY A 1 284 ? -1.478 -5.719 20.972 1.00 95.19 284 GLY A O 1
ATOM 2097 N N . VAL A 1 285 ? 0.106 -5.386 19.409 1.00 95.62 285 VAL A N 1
ATOM 2098 C CA . VAL A 1 285 ? -0.747 -5.616 18.232 1.00 95.62 285 VAL A CA 1
ATOM 2099 C C . VAL A 1 285 ? -0.216 -6.811 17.440 1.00 95.62 285 VAL A C 1
ATOM 2101 O O . VAL A 1 285 ? 0.950 -6.830 17.056 1.00 95.62 285 VAL A O 1
ATOM 2104 N N . SER A 1 286 ? -1.070 -7.791 17.153 1.00 93.12 286 SER A N 1
ATOM 2105 C CA . SER A 1 286 ? -0.850 -8.803 16.114 1.00 93.12 286 SER A CA 1
ATOM 2106 C C . SER A 1 286 ? -1.939 -8.653 15.064 1.00 93.12 286 SER A C 1
ATOM 2108 O O . SER A 1 286 ? -3.069 -8.322 15.415 1.00 93.12 286 SER A O 1
ATOM 2110 N N . CYS A 1 287 ? -1.629 -8.889 13.789 1.00 92.69 287 CYS A N 1
ATOM 2111 C CA . CYS A 1 287 ? -2.672 -8.848 12.765 1.00 92.69 287 CYS A CA 1
ATOM 2112 C C . CYS A 1 287 ? -3.588 -10.080 12.829 1.00 92.69 287 CYS A C 1
ATOM 2114 O O . CYS A 1 287 ? -4.680 -10.071 12.287 1.00 92.69 287 CYS A O 1
ATOM 2116 N N . GLU A 1 288 ? -3.145 -11.149 13.489 1.00 78.31 288 GLU A N 1
ATOM 2117 C CA . GLU A 1 288 ? -3.930 -12.378 13.660 1.00 78.31 288 GLU A CA 1
ATOM 2118 C C . GLU A 1 288 ? -4.929 -12.293 14.837 1.00 78.31 288 GLU A C 1
ATOM 2120 O O . GLU A 1 288 ? -5.689 -13.240 15.040 1.00 78.31 288 GLU A O 1
ATOM 2125 N N . ASP A 1 289 ? -4.932 -11.171 15.578 1.00 60.22 289 ASP A N 1
ATOM 2126 C CA . ASP A 1 289 ? -5.797 -10.881 16.739 1.00 60.22 289 ASP A CA 1
ATOM 2127 C C . ASP A 1 289 ? -6.908 -9.867 16.406 1.00 60.22 289 ASP A C 1
ATOM 2129 O O . ASP A 1 289 ? -8.088 -10.183 16.680 1.00 60.22 289 ASP A O 1
#